Protein AF-A0A9J8BBE6-F1 (afdb_monomer)

Mean predicted aligned error: 19.45 Å

Structure (mmCIF, N/CA/C/O backbone):
data_AF-A0A9J8BBE6-F1
#
_entry.id   AF-A0A9J8BBE6-F1
#
loop_
_atom_site.group_PDB
_atom_site.id
_atom_site.type_symbol
_atom_site.label_atom_id
_atom_site.label_alt_id
_atom_site.label_comp_id
_atom_site.label_asym_id
_atom_site.label_entity_id
_atom_site.label_seq_id
_atom_site.pdbx_PDB_ins_code
_atom_site.Cartn_x
_atom_site.Cartn_y
_atom_site.Cartn_z
_atom_site.occupancy
_atom_site.B_iso_or_equiv
_atom_site.auth_seq_id
_atom_site.auth_comp_id
_atom_site.auth_asym_id
_atom_site.auth_atom_id
_atom_site.pdbx_PDB_model_num
ATOM 1 N N . SER A 1 1 ? 18.402 -35.622 57.354 1.00 35.03 1 SER A N 1
ATOM 2 C CA . SER A 1 1 ? 17.810 -34.306 57.032 1.00 35.03 1 SER A CA 1
ATOM 3 C C . SER A 1 1 ? 17.022 -34.464 55.739 1.00 35.03 1 SER A C 1
ATOM 5 O O . SER A 1 1 ? 17.609 -34.785 54.722 1.00 35.03 1 SER A O 1
ATOM 7 N N . SER A 1 2 ? 15.694 -34.580 55.770 1.00 35.62 2 SER A N 1
ATOM 8 C CA . SER A 1 2 ? 14.681 -33.563 56.130 1.00 35.62 2 SER A CA 1
ATOM 9 C C . SER A 1 2 ? 14.061 -32.933 54.874 1.00 35.62 2 SER A C 1
ATOM 11 O O . SER A 1 2 ? 14.654 -32.051 54.267 1.00 35.62 2 SER A O 1
ATOM 13 N N . SER A 1 3 ? 12.861 -33.419 54.536 1.00 38.53 3 SER A N 1
ATOM 14 C CA . SER A 1 3 ? 11.691 -32.648 54.068 1.00 38.53 3 SER A CA 1
ATOM 15 C C . SER A 1 3 ? 11.898 -31.430 53.149 1.00 38.53 3 SER A C 1
ATOM 17 O O . SER A 1 3 ? 12.394 -30.393 53.582 1.00 38.53 3 SER A O 1
ATOM 19 N N . GLY A 1 4 ? 11.322 -31.487 51.944 1.00 33.66 4 GLY A N 1
ATOM 20 C CA . GLY A 1 4 ? 11.162 -30.325 51.061 1.00 33.66 4 GLY A CA 1
ATOM 21 C C . GLY A 1 4 ? 10.063 -30.540 50.020 1.00 33.66 4 GLY A C 1
ATOM 22 O O . GLY A 1 4 ? 10.336 -30.963 48.902 1.00 33.66 4 GLY A O 1
ATOM 23 N N . SER A 1 5 ? 8.809 -30.293 50.396 1.00 34.59 5 SER A N 1
ATOM 24 C CA . SER A 1 5 ? 7.643 -30.405 49.511 1.00 34.59 5 SER A CA 1
ATOM 25 C C . SER A 1 5 ? 7.326 -29.097 48.779 1.00 34.59 5 SER A C 1
ATOM 27 O O . SER A 1 5 ? 7.388 -28.039 49.394 1.00 34.59 5 SER A O 1
ATOM 29 N N . LEU A 1 6 ? 6.808 -29.221 47.550 1.00 39.91 6 LEU A N 1
ATOM 30 C CA . LEU A 1 6 ? 6.017 -28.223 46.806 1.00 39.91 6 LEU A CA 1
ATOM 31 C C . LEU A 1 6 ? 6.707 -26.909 46.382 1.00 39.91 6 LEU A C 1
ATOM 33 O O . LEU A 1 6 ? 7.032 -26.043 47.183 1.00 39.91 6 LEU A O 1
ATOM 37 N N . THR A 1 7 ? 6.691 -26.653 45.074 1.00 42.69 7 THR A N 1
ATOM 38 C CA . THR A 1 7 ? 5.956 -25.502 44.505 1.00 42.69 7 THR A CA 1
ATOM 39 C C . THR A 1 7 ? 5.707 -25.737 43.014 1.00 42.69 7 THR A C 1
ATOM 41 O O . THR A 1 7 ? 6.531 -26.316 42.313 1.00 42.69 7 THR A O 1
ATOM 44 N N . ALA A 1 8 ? 4.536 -25.329 42.527 1.00 41.38 8 ALA A N 1
ATOM 45 C CA . ALA A 1 8 ? 4.144 -25.469 41.125 1.00 41.38 8 ALA A CA 1
ATOM 46 C C . ALA A 1 8 ? 4.395 -24.171 40.348 1.00 41.38 8 ALA A C 1
ATOM 48 O O . ALA A 1 8 ? 4.180 -23.097 40.902 1.00 41.38 8 ALA A O 1
ATOM 49 N N . LEU A 1 9 ? 4.673 -24.257 39.042 1.00 36.75 9 LEU A N 1
ATOM 50 C CA . LEU A 1 9 ? 4.332 -23.197 38.083 1.00 36.75 9 LEU A CA 1
ATOM 51 C C . LEU A 1 9 ? 3.923 -23.786 36.720 1.00 36.75 9 LEU A C 1
ATOM 53 O O . LEU A 1 9 ? 4.394 -24.840 36.305 1.00 36.75 9 LEU A O 1
ATOM 57 N N . LYS A 1 10 ? 2.970 -23.115 36.064 1.00 40.19 10 LYS A N 1
ATOM 58 C CA . LYS A 1 10 ? 2.212 -23.576 34.882 1.00 40.19 10 LYS A CA 1
ATOM 59 C C . LYS A 1 10 ? 2.852 -23.116 33.566 1.00 40.19 10 LYS A C 1
ATOM 61 O O . LYS A 1 10 ? 3.356 -21.996 33.523 1.00 40.19 10 LYS A O 1
ATOM 66 N N . SER A 1 11 ? 2.620 -23.833 32.458 1.00 29.27 11 SER A N 1
ATOM 67 C CA . SER A 1 11 ? 2.643 -23.222 31.113 1.00 29.27 11 SER A CA 1
ATOM 68 C C . SER A 1 11 ? 1.785 -23.941 30.039 1.00 29.27 11 SER A C 1
ATOM 70 O O . SER A 1 11 ? 1.807 -25.155 29.888 1.00 29.27 11 SER A O 1
ATOM 72 N N . THR A 1 12 ? 1.026 -23.124 29.290 1.00 36.41 12 THR A N 1
ATOM 73 C CA . THR A 1 12 ? 0.622 -23.239 27.858 1.00 36.41 12 THR A CA 1
ATOM 74 C C . THR A 1 12 ? -0.061 -24.495 27.256 1.00 36.41 12 THR A C 1
ATOM 76 O O . THR A 1 12 ? 0.591 -25.446 26.849 1.00 36.41 12 THR A O 1
ATOM 79 N N . LEU A 1 13 ? -1.387 -24.398 27.021 1.00 29.50 13 LEU A N 1
ATOM 80 C CA . LEU A 1 13 ? -2.037 -24.095 25.707 1.00 29.50 13 LEU A CA 1
ATOM 81 C C . LEU A 1 13 ? -1.205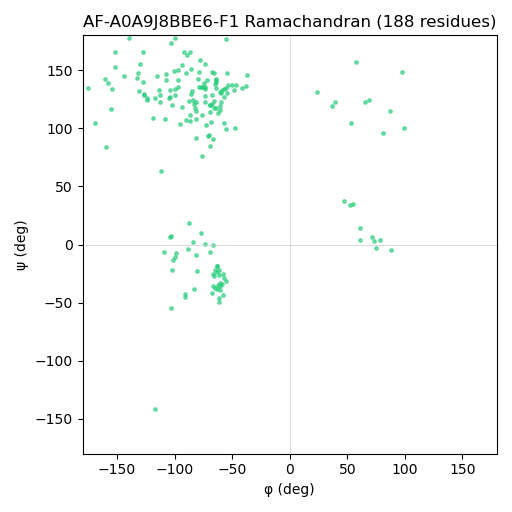 -24.421 24.421 1.00 29.50 13 LEU A C 1
ATOM 83 O O . LEU A 1 13 ? -0.080 -23.954 24.324 1.00 29.50 13 LEU A O 1
ATOM 87 N N . TYR A 1 14 ? -1.667 -25.103 23.351 1.00 29.67 14 TYR A N 1
ATOM 88 C CA . TYR A 1 14 ? -2.966 -25.054 22.642 1.00 29.67 14 TYR A CA 1
ATOM 89 C C . TYR A 1 14 ? -3.312 -26.333 21.817 1.00 29.67 14 TYR A C 1
ATOM 91 O O . TYR A 1 14 ? -2.493 -26.832 21.057 1.00 29.67 14 TYR A O 1
ATOM 99 N N . ARG A 1 15 ? -4.592 -26.743 21.879 1.00 29.48 15 ARG A N 1
ATOM 100 C CA . ARG A 1 15 ? -5.596 -26.923 20.787 1.00 29.48 15 ARG A CA 1
ATOM 101 C C . ARG A 1 15 ? -5.216 -27.507 19.400 1.00 29.48 15 ARG A C 1
ATOM 103 O O . ARG A 1 15 ? -4.604 -26.824 18.588 1.00 29.48 15 ARG A O 1
ATOM 110 N N . LEU A 1 16 ? -5.901 -28.600 19.023 1.00 29.62 16 LEU A N 1
ATOM 111 C CA . LEU A 1 16 ? -6.352 -28.883 17.643 1.00 29.62 16 LEU A CA 1
ATOM 112 C C . LEU A 1 16 ? -7.578 -29.824 17.644 1.00 29.62 16 LEU A C 1
ATOM 114 O O . LEU A 1 16 ? -7.486 -30.952 18.118 1.00 29.62 16 LEU A O 1
ATOM 118 N N . LYS A 1 17 ? -8.730 -29.342 17.152 1.00 29.05 17 LYS A N 1
ATOM 119 C CA . LYS A 1 17 ? -9.923 -30.134 16.781 1.00 29.05 17 LYS A CA 1
ATOM 120 C C . LYS A 1 17 ? -10.912 -29.244 16.014 1.00 29.05 17 LYS A C 1
ATOM 122 O O . LYS A 1 17 ? -11.591 -28.412 16.610 1.00 29.05 17 LYS A O 1
ATOM 127 N N . ASP A 1 18 ? -10.957 -29.452 14.707 1.00 33.59 18 ASP A N 1
ATOM 128 C CA . ASP A 1 18 ? -12.121 -29.249 13.836 1.00 33.59 18 ASP A CA 1
ATOM 129 C C . ASP A 1 18 ? -12.719 -30.664 13.610 1.00 33.59 18 ASP A C 1
ATOM 131 O O . ASP A 1 18 ? -11.937 -31.622 13.666 1.00 33.59 18 ASP A O 1
ATOM 135 N N . PRO A 1 19 ? -14.046 -30.862 13.405 1.00 40.78 19 PRO A N 1
ATOM 136 C CA . PRO A 1 19 ? -14.681 -30.357 12.182 1.00 40.78 19 PRO A CA 1
ATOM 137 C C . PRO A 1 19 ? -16.190 -29.990 12.225 1.00 40.78 19 PRO A C 1
ATOM 139 O O . PRO A 1 19 ? -16.962 -30.436 13.062 1.00 40.78 19 PRO A O 1
ATOM 142 N N . PHE A 1 20 ? -16.590 -29.266 11.172 1.00 28.67 20 PHE A N 1
ATOM 143 C CA . PHE A 1 20 ? -17.858 -29.364 10.417 1.00 28.67 20 PHE A CA 1
ATOM 144 C C . PHE A 1 20 ? -19.246 -28.971 11.003 1.00 28.67 20 PHE A C 1
ATOM 146 O O . PHE A 1 20 ? -19.817 -29.634 11.856 1.00 28.67 20 PHE A O 1
ATOM 153 N N . ARG A 1 21 ? -19.873 -28.047 10.243 1.00 28.67 21 ARG A N 1
ATOM 154 C CA . ARG A 1 21 ? -21.265 -28.066 9.716 1.00 28.67 21 ARG A CA 1
ATOM 155 C C . ARG A 1 21 ? -22.435 -27.522 10.573 1.00 28.67 21 ARG A C 1
ATOM 157 O O . ARG A 1 21 ? -22.876 -28.106 11.549 1.00 28.67 21 ARG A O 1
ATOM 164 N N . PHE A 1 22 ? -23.013 -26.435 10.052 1.00 30.81 22 PHE A N 1
ATOM 165 C CA . PHE A 1 22 ? -24.380 -25.909 10.257 1.00 30.81 22 PHE A CA 1
ATOM 166 C C . PHE A 1 22 ? -25.277 -26.314 9.055 1.00 30.81 22 PHE A C 1
ATOM 168 O O . PHE A 1 22 ? -24.710 -26.795 8.064 1.00 30.81 22 PHE A O 1
ATOM 175 N N . PRO A 1 23 ? -26.598 -26.001 8.996 1.00 53.09 23 PRO A N 1
ATOM 176 C CA . PRO A 1 23 ? -27.596 -25.596 10.018 1.00 53.09 23 PRO A CA 1
ATOM 177 C C . PRO A 1 23 ? -28.719 -26.702 10.063 1.00 53.09 23 PRO A C 1
ATOM 179 O O . PRO A 1 23 ? -28.323 -27.850 9.865 1.00 53.09 23 PRO A O 1
ATOM 182 N N . PRO A 1 24 ? -30.064 -26.502 10.229 1.00 46.00 24 PRO A N 1
ATOM 183 C CA . PRO A 1 24 ? -30.870 -25.333 10.639 1.00 46.00 24 PRO A CA 1
ATOM 184 C C . PRO A 1 24 ? -32.076 -25.575 11.605 1.00 46.00 24 PRO A C 1
ATOM 186 O O . PRO A 1 24 ? -32.534 -26.689 11.837 1.00 46.00 24 PRO A O 1
ATOM 189 N N . SER A 1 25 ? -32.721 -24.450 11.956 1.00 29.77 25 SER A N 1
ATOM 190 C CA . SER A 1 25 ? -34.171 -24.256 12.203 1.00 29.77 25 SER A CA 1
ATOM 191 C C . SER A 1 25 ? -34.742 -24.278 13.636 1.00 29.77 25 SER A C 1
ATOM 193 O O . SER A 1 25 ? -34.304 -25.014 14.509 1.00 29.77 25 SER A O 1
ATOM 195 N N . LYS A 1 26 ? -35.810 -23.469 13.773 1.00 30.38 26 LYS A N 1
ATOM 196 C CA . LYS A 1 26 ? -36.822 -23.357 14.846 1.00 30.38 26 LYS A CA 1
ATOM 197 C C . LYS A 1 26 ? -36.468 -22.555 16.111 1.00 30.38 26 LYS A C 1
ATOM 199 O O . LYS A 1 26 ? -35.945 -23.039 17.104 1.00 30.38 26 LYS A O 1
ATOM 204 N N . SER A 1 27 ? -36.911 -21.302 16.039 1.00 32.56 27 SER A N 1
ATOM 205 C CA . SER A 1 27 ? -37.328 -20.417 17.128 1.00 32.56 27 SER A CA 1
ATOM 206 C C . SER A 1 27 ? -38.099 -21.095 18.268 1.00 32.56 27 SER A C 1
ATOM 208 O O . SER A 1 27 ? -39.088 -21.776 17.999 1.00 32.56 27 SER A O 1
ATOM 210 N N . TRP A 1 28 ? -37.759 -20.743 19.509 1.00 26.61 28 TRP A N 1
ATOM 211 C CA . TRP A 1 28 ? -38.676 -20.718 20.656 1.00 26.61 28 TRP A CA 1
ATOM 212 C C . TRP A 1 28 ? -38.498 -19.391 21.406 1.00 26.61 28 TRP A C 1
ATOM 214 O O . TRP A 1 28 ? -37.394 -18.844 21.450 1.00 26.61 28 TRP A O 1
ATOM 224 N N . TRP A 1 29 ? -39.600 -18.841 21.917 1.00 25.64 29 TRP A N 1
ATOM 225 C CA . TRP A 1 29 ? -39.625 -17.582 22.666 1.00 25.64 29 TRP A CA 1
ATOM 226 C C . TRP A 1 29 ? -39.407 -17.808 24.170 1.00 25.64 29 TRP A C 1
ATOM 228 O O . TRP A 1 29 ? -39.545 -18.914 24.681 1.00 25.64 29 TRP A O 1
ATOM 238 N N . TRP A 1 30 ? -39.061 -16.710 24.840 1.00 26.73 30 TRP A N 1
ATOM 239 C CA . TRP A 1 30 ? -38.969 -16.495 26.285 1.00 26.73 30 TRP A CA 1
ATOM 240 C C . TRP A 1 30 ? -40.041 -17.193 27.138 1.00 26.73 30 TRP A C 1
ATOM 242 O O . TRP A 1 30 ? -41.208 -17.154 26.761 1.00 26.73 30 TRP A O 1
ATOM 252 N N . ILE A 1 31 ? -39.661 -17.632 28.349 1.00 35.03 31 ILE A N 1
ATOM 253 C CA . ILE A 1 31 ? -40.255 -17.218 29.645 1.00 35.03 31 ILE A CA 1
ATOM 254 C C . ILE A 1 31 ? -39.468 -17.846 30.819 1.00 35.03 31 ILE A C 1
ATOM 256 O O . ILE A 1 31 ? -39.161 -19.030 30.775 1.00 35.03 31 ILE A O 1
ATOM 260 N N . GLU A 1 32 ? -39.178 -17.021 31.840 1.00 31.33 32 GLU A N 1
ATOM 261 C CA . GLU A 1 32 ? -38.764 -17.368 33.224 1.00 31.33 32 GLU A CA 1
ATOM 262 C C . GLU A 1 32 ? -37.491 -18.244 33.433 1.00 31.33 32 GLU A C 1
ATOM 264 O O . G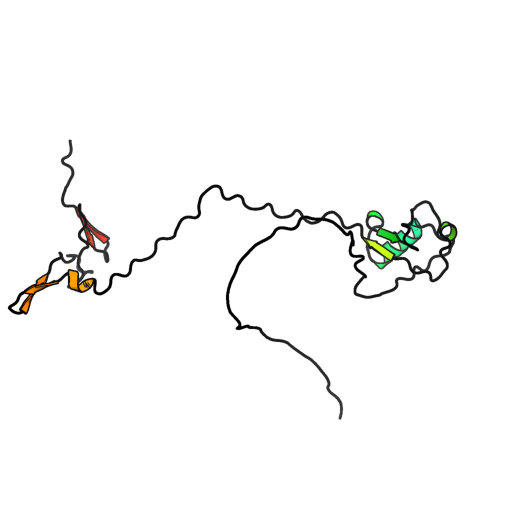LU A 1 32 ? -36.981 -18.886 32.528 1.00 31.33 32 GLU A O 1
ATOM 269 N N . HIS A 1 33 ? -36.803 -18.233 34.582 1.00 36.88 33 HIS A N 1
ATOM 270 C CA . HIS A 1 33 ? -37.151 -17.744 35.922 1.00 36.88 33 HIS A CA 1
ATOM 271 C C . HIS A 1 33 ? -36.054 -16.834 36.515 1.00 36.88 33 HIS A C 1
ATOM 273 O O . HIS A 1 33 ? -34.874 -16.940 36.180 1.00 36.88 33 HIS A O 1
ATOM 279 N N . LYS A 1 34 ? -36.433 -15.945 37.442 1.00 38.31 34 LYS A N 1
ATOM 280 C CA . LYS A 1 34 ? -35.478 -15.123 38.204 1.00 38.31 34 LYS A CA 1
ATOM 281 C C . LYS A 1 34 ? -34.676 -15.998 39.175 1.00 38.31 34 LYS A C 1
ATOM 283 O O . LYS A 1 34 ? -35.232 -16.429 40.177 1.00 38.31 34 LYS A O 1
ATOM 288 N N . HIS A 1 35 ? -33.370 -16.118 38.965 1.00 32.66 35 HIS A N 1
ATOM 289 C CA . HIS A 1 35 ? -32.420 -16.254 40.067 1.00 32.66 35 HIS A CA 1
ATOM 290 C C . HIS A 1 35 ? -31.467 -15.063 40.011 1.00 32.66 35 HIS A C 1
ATOM 292 O O . HIS A 1 35 ? -30.668 -14.920 39.090 1.00 32.66 35 HIS A O 1
ATOM 298 N N . ALA A 1 36 ? -31.615 -14.155 40.975 1.00 32.47 36 ALA A N 1
ATOM 299 C CA . ALA A 1 36 ? -30.554 -13.216 41.284 1.00 32.47 36 ALA A CA 1
ATOM 300 C C . ALA A 1 36 ? -29.515 -14.014 42.070 1.00 32.47 36 ALA A C 1
ATOM 302 O O . ALA A 1 36 ? -29.815 -14.448 43.181 1.00 32.47 36 ALA A O 1
ATOM 303 N N . ASP A 1 37 ? -28.343 -14.245 41.477 1.00 30.81 37 ASP A N 1
ATOM 304 C CA . ASP A 1 37 ? -27.268 -14.993 42.124 1.00 30.81 37 ASP A CA 1
ATOM 305 C C . ASP A 1 37 ? -26.898 -14.322 43.452 1.00 30.81 37 ASP A C 1
ATOM 307 O O . ASP A 1 37 ? -26.233 -13.279 43.483 1.00 30.81 37 ASP A O 1
ATOM 311 N N . PHE A 1 38 ? -27.324 -14.933 44.561 1.00 33.34 38 PHE A N 1
ATOM 312 C CA . PHE A 1 38 ? -26.788 -14.645 45.882 1.00 33.34 38 PHE A CA 1
ATOM 313 C C . PHE A 1 38 ? -25.363 -15.190 45.897 1.00 33.34 38 PHE A C 1
ATOM 315 O O . PHE A 1 38 ? -25.105 -16.344 46.226 1.00 33.34 38 PHE A O 1
ATOM 322 N N . ARG A 1 39 ? -24.442 -14.367 45.399 1.00 38.16 39 ARG A N 1
ATOM 323 C CA . ARG A 1 39 ? -23.037 -14.713 45.258 1.00 38.16 39 ARG A CA 1
ATOM 324 C C . ARG A 1 39 ? -22.416 -14.763 46.648 1.00 38.16 39 ARG A C 1
ATOM 326 O O . ARG A 1 39 ? -21.985 -13.734 47.163 1.00 38.16 39 ARG A O 1
ATOM 333 N N . GLU A 1 40 ? -22.405 -15.957 47.229 1.00 39.25 40 GLU A N 1
ATOM 334 C CA . GLU A 1 40 ? -21.734 -16.235 48.495 1.00 39.25 40 GLU A CA 1
ATOM 335 C C . GLU A 1 40 ? -20.291 -15.720 48.448 1.00 39.25 40 GLU A C 1
ATOM 337 O O . GLU A 1 40 ? -19.594 -15.818 47.430 1.00 39.25 40 GLU A O 1
ATOM 342 N N . ASN A 1 41 ? -19.871 -15.089 49.544 1.00 41.50 41 ASN A N 1
ATOM 343 C CA . ASN A 1 41 ? -18.583 -14.419 49.619 1.00 41.50 41 ASN A CA 1
ATOM 344 C C . ASN A 1 41 ? -17.479 -15.499 49.601 1.00 41.50 41 ASN A C 1
ATOM 346 O O . ASN A 1 41 ? -17.475 -16.342 50.500 1.00 41.50 41 ASN A O 1
ATOM 350 N N . PRO A 1 42 ? -16.548 -15.516 48.625 1.00 42.53 42 PRO A N 1
ATOM 351 C CA . PRO A 1 42 ? -15.696 -16.682 48.348 1.00 42.53 42 PRO A CA 1
ATOM 352 C C . PRO A 1 42 ? -14.678 -17.045 49.445 1.00 42.53 42 PRO A C 1
ATOM 354 O O . PRO A 1 42 ? -13.950 -18.020 49.277 1.00 42.53 42 PRO A O 1
ATOM 357 N N . ASN A 1 43 ? -14.633 -16.294 50.550 1.00 44.19 43 ASN A N 1
ATOM 358 C CA . ASN A 1 43 ? -13.773 -16.566 51.703 1.00 44.19 43 ASN A CA 1
ATOM 359 C C . ASN A 1 43 ? -14.504 -17.229 52.887 1.00 44.19 43 ASN A C 1
ATOM 361 O O . ASN A 1 43 ? -13.835 -17.708 53.794 1.00 44.19 43 ASN A O 1
ATOM 365 N N . GLY A 1 44 ? -15.845 -17.259 52.920 1.00 44.12 44 GLY A N 1
ATOM 366 C CA . GLY A 1 44 ? -16.605 -17.924 53.996 1.00 44.12 44 GLY A CA 1
ATOM 367 C C . GLY A 1 44 ? -16.390 -17.380 55.422 1.00 44.12 44 GLY A C 1
ATOM 368 O O . GLY A 1 44 ? -16.773 -18.035 56.390 1.00 44.12 44 GLY A O 1
ATOM 369 N N . GLU A 1 45 ? -15.779 -16.202 55.577 1.00 49.28 45 GLU A N 1
ATOM 370 C CA . GLU A 1 45 ? -15.510 -15.597 56.883 1.00 49.28 45 GLU A CA 1
ATOM 371 C C . GLU A 1 45 ? -16.809 -15.078 57.514 1.00 49.28 45 GLU A C 1
ATOM 373 O O . GLU A 1 45 ? -17.347 -14.032 57.152 1.00 49.28 45 GLU A O 1
ATOM 378 N N . ASN A 1 46 ? -17.332 -15.835 58.480 1.00 49.19 46 ASN A N 1
ATOM 379 C CA . ASN A 1 46 ? -18.480 -15.430 59.284 1.00 49.19 46 ASN A CA 1
ATOM 380 C C . ASN A 1 46 ? -18.089 -14.281 60.223 1.00 49.19 46 ASN A C 1
ATOM 382 O O . ASN A 1 46 ? -17.599 -14.500 61.336 1.00 49.19 46 ASN A O 1
ATOM 386 N N . HIS A 1 47 ? -18.324 -13.042 59.792 1.00 54.75 47 HIS A N 1
ATOM 387 C CA . HIS A 1 47 ? -18.141 -11.872 60.644 1.00 54.75 47 HIS A CA 1
ATOM 388 C C . HIS A 1 47 ? -19.191 -11.878 61.759 1.00 54.75 47 HIS A C 1
ATOM 390 O O . HIS A 1 47 ? -20.359 -11.572 61.537 1.00 54.75 47 HIS A O 1
ATOM 396 N N . HIS A 1 48 ? -18.759 -12.211 62.975 1.00 56.12 48 HIS A N 1
ATOM 397 C CA . HIS A 1 48 ? -19.577 -12.103 64.179 1.00 56.12 48 HIS A CA 1
ATOM 398 C C . HIS A 1 48 ? -19.440 -10.671 64.732 1.00 56.12 48 HIS A C 1
ATOM 400 O O . HIS A 1 48 ? -18.380 -10.319 65.275 1.00 56.12 48 HIS A O 1
ATOM 406 N N . PRO A 1 49 ? -20.453 -9.795 64.590 1.00 58.19 49 PRO A N 1
ATOM 407 C CA . PRO A 1 49 ? -20.416 -8.485 65.220 1.00 58.19 49 PRO A CA 1
ATOM 408 C C . PRO A 1 49 ? -20.491 -8.667 66.740 1.00 58.19 49 PRO A C 1
ATOM 410 O O . PRO A 1 49 ? -21.453 -9.216 67.271 1.00 58.19 49 PRO A O 1
ATOM 413 N N . ARG A 1 50 ? -19.477 -8.180 67.466 1.00 51.22 50 ARG A N 1
ATOM 414 C CA . ARG A 1 50 ? -19.500 -8.120 68.935 1.00 51.22 50 ARG A CA 1
ATOM 415 C C . ARG A 1 50 ? -20.395 -6.945 69.360 1.00 51.22 50 ARG A C 1
ATOM 417 O O . ARG A 1 50 ? -19.914 -5.851 69.663 1.00 51.22 50 ARG A O 1
ATOM 424 N N . GLY A 1 51 ? -21.702 -7.169 69.253 1.00 57.69 51 GLY A N 1
ATOM 425 C CA . GLY A 1 51 ? -22.767 -6.245 69.627 1.00 57.69 51 GLY A CA 1
ATOM 426 C C . GLY A 1 51 ? -23.488 -6.686 70.899 1.00 57.69 51 GLY A C 1
ATOM 427 O O . GLY A 1 51 ? -23.641 -7.880 71.161 1.00 57.69 51 GLY A O 1
ATOM 428 N N . GLU A 1 52 ? -23.929 -5.711 71.683 1.00 63.03 52 GLU A N 1
ATOM 429 C CA . GLU A 1 52 ? -24.921 -5.923 72.740 1.00 63.03 52 GLU A CA 1
ATOM 430 C C . GLU A 1 52 ? -26.320 -5.989 72.093 1.00 63.03 52 GLU A C 1
ATOM 432 O O . GLU A 1 52 ? -26.546 -5.309 71.096 1.00 63.03 52 GLU A O 1
ATOM 437 N N . PRO A 1 53 ? -27.298 -6.748 72.622 1.00 61.03 53 PRO A N 1
ATOM 438 C CA . PRO A 1 53 ? -28.647 -6.822 72.037 1.00 61.03 53 PRO A CA 1
ATOM 439 C C . PRO A 1 53 ? -29.390 -5.471 72.056 1.00 61.03 53 PRO A C 1
ATOM 441 O O . PRO A 1 53 ? -30.348 -5.276 71.307 1.00 61.03 53 PRO A O 1
ATOM 444 N N . SER A 1 54 ? -28.937 -4.533 72.891 1.00 68.19 54 SER A N 1
ATOM 445 C CA . SER A 1 54 ? -29.379 -3.138 72.949 1.00 68.19 54 SER A CA 1
ATOM 446 C C . SER A 1 54 ? -28.725 -2.222 71.903 1.00 68.19 54 SER A C 1
ATOM 448 O O . SER A 1 54 ? -29.142 -1.073 71.784 1.00 68.19 54 SER A O 1
ATOM 450 N N . ASP A 1 55 ? -27.706 -2.678 71.162 1.00 78.00 55 ASP A N 1
ATOM 451 C CA . ASP A 1 55 ? -27.086 -1.871 70.106 1.00 78.00 55 ASP A CA 1
ATOM 452 C C . ASP A 1 55 ? -28.093 -1.590 68.976 1.00 78.00 55 ASP A C 1
ATOM 454 O O . ASP A 1 55 ? -28.861 -2.459 68.543 1.00 78.00 55 ASP A O 1
ATOM 458 N N . THR A 1 56 ? -28.058 -0.360 68.462 1.00 84.50 56 THR A N 1
ATOM 459 C CA . THR A 1 56 ? -28.777 0.040 67.248 1.00 84.50 56 THR A CA 1
ATOM 460 C C . THR A 1 56 ? -28.103 -0.538 66.006 1.00 84.50 56 THR A C 1
ATOM 462 O O . THR A 1 56 ? -26.892 -0.785 65.980 1.00 84.50 56 THR A O 1
ATOM 465 N N . ILE A 1 57 ? -28.873 -0.708 64.928 1.00 85.31 57 ILE A N 1
ATOM 466 C CA . ILE A 1 57 ? -28.323 -1.133 63.630 1.00 85.31 57 ILE A CA 1
ATOM 467 C C . ILE A 1 57 ? -27.259 -0.147 63.113 1.00 85.31 57 ILE A C 1
ATOM 469 O O . ILE A 1 57 ? -26.263 -0.576 62.528 1.00 85.31 57 ILE A O 1
ATOM 473 N N . GLU A 1 58 ? -27.412 1.148 63.394 1.00 85.38 58 GLU A N 1
ATOM 474 C CA . GLU A 1 58 ? -26.421 2.181 63.074 1.00 85.38 58 GLU A CA 1
ATOM 475 C C . GLU A 1 58 ? -25.071 1.942 63.781 1.00 85.38 58 GLU A C 1
ATOM 477 O O . GLU A 1 58 ? -24.028 1.919 63.120 1.00 85.38 58 GLU A O 1
ATOM 482 N N . ASN A 1 59 ? -25.077 1.634 65.087 1.00 84.94 59 ASN A N 1
ATOM 483 C CA . ASN A 1 59 ? -23.860 1.295 65.839 1.00 84.94 59 ASN A CA 1
ATOM 484 C C . ASN A 1 59 ? -23.161 0.046 65.275 1.00 84.94 59 ASN A C 1
ATOM 486 O O . ASN A 1 59 ? -21.931 -0.028 65.251 1.00 84.94 59 ASN A O 1
ATOM 490 N N . VAL A 1 60 ? -23.925 -0.943 64.799 1.00 84.81 60 VAL A N 1
ATOM 491 C CA . VAL A 1 60 ? -23.363 -2.142 64.154 1.00 84.81 60 VAL A CA 1
ATOM 492 C C . VAL A 1 60 ? -22.698 -1.791 62.821 1.00 84.81 60 VAL A C 1
ATOM 494 O O . VAL A 1 60 ? -21.598 -2.275 62.555 1.00 84.81 60 VAL A O 1
ATOM 497 N N . LYS A 1 61 ? -23.301 -0.914 62.008 1.00 85.06 61 LYS A N 1
ATOM 498 C CA . LYS A 1 61 ? -22.692 -0.452 60.749 1.00 85.06 61 LYS A CA 1
ATOM 499 C C . LYS A 1 61 ? -21.415 0.359 60.968 1.00 85.06 61 LYS A C 1
ATOM 501 O O . LYS A 1 61 ? -20.459 0.178 60.214 1.00 85.06 61 LYS A O 1
ATOM 506 N N . ALA A 1 62 ? -21.365 1.191 62.009 1.00 85.25 62 ALA A N 1
ATOM 507 C CA . ALA A 1 62 ? -20.146 1.896 62.413 1.00 85.25 62 ALA A CA 1
ATOM 508 C C . ALA A 1 62 ? -19.029 0.904 62.801 1.00 85.25 62 ALA A C 1
ATOM 510 O O . ALA A 1 62 ? -17.953 0.924 62.209 1.00 85.25 62 ALA A O 1
ATOM 511 N N . LYS A 1 63 ? -19.328 -0.082 63.664 1.00 85.25 63 LYS A N 1
ATOM 512 C CA . LYS A 1 63 ? -18.385 -1.162 64.030 1.00 85.25 63 LYS A CA 1
ATOM 513 C C . LYS A 1 63 ? -17.889 -1.990 62.828 1.00 85.25 63 LYS A C 1
ATOM 515 O O . LYS A 1 63 ? -16.829 -2.608 62.916 1.00 85.25 63 LYS A O 1
ATOM 520 N N . ILE A 1 64 ? -18.653 -2.056 61.733 1.00 84.62 64 ILE A N 1
ATOM 521 C CA . ILE A 1 64 ? -18.252 -2.702 60.468 1.00 84.62 64 ILE A CA 1
ATOM 522 C C . ILE A 1 64 ? -17.405 -1.750 59.610 1.00 84.62 64 ILE A C 1
ATOM 524 O O . ILE A 1 64 ? -16.412 -2.186 59.029 1.00 84.62 64 ILE A O 1
ATOM 528 N N . GLN A 1 65 ? -17.725 -0.452 59.583 1.00 84.62 65 GLN A N 1
ATOM 529 C CA . GLN A 1 65 ? -16.905 0.570 58.926 1.00 84.62 65 GLN A CA 1
ATOM 530 C C . GLN A 1 65 ? -15.485 0.603 59.507 1.00 84.62 65 GLN A C 1
ATOM 532 O O . GLN A 1 65 ? -14.527 0.627 58.738 1.00 84.62 65 GLN A O 1
ATOM 537 N N . ASP A 1 66 ? -15.339 0.531 60.832 1.00 83.50 66 ASP A N 1
ATOM 538 C CA . ASP A 1 66 ? -14.030 0.536 61.501 1.00 83.50 66 ASP A CA 1
ATOM 539 C C . ASP A 1 66 ? -13.178 -0.705 61.180 1.00 83.50 66 ASP A C 1
ATOM 541 O O . ASP A 1 66 ? -11.950 -0.651 61.222 1.00 83.50 66 ASP A O 1
ATOM 545 N N . LYS A 1 67 ? -13.821 -1.837 60.859 1.00 83.19 67 LYS A N 1
ATOM 546 C CA . LYS A 1 67 ? -13.149 -3.116 60.571 1.00 83.19 67 LYS A CA 1
ATOM 547 C C . LYS A 1 67 ? -12.818 -3.312 59.097 1.00 83.19 67 LYS A C 1
ATOM 549 O O . LYS A 1 67 ? -11.742 -3.806 58.780 1.00 83.19 67 LYS A O 1
ATOM 554 N N . GLU A 1 68 ? -13.748 -2.971 58.209 1.00 78.44 68 GLU A N 1
ATOM 555 C CA . GLU A 1 68 ? -13.638 -3.253 56.772 1.00 78.44 68 GLU A CA 1
ATOM 556 C C . GLU A 1 68 ? -13.391 -1.993 55.923 1.00 78.44 68 GLU A C 1
ATOM 558 O O . GLU A 1 68 ? -13.189 -2.086 54.713 1.00 78.44 68 GLU A O 1
ATOM 563 N N . GLY A 1 69 ? -13.428 -0.797 56.521 1.00 81.50 69 GLY A N 1
ATOM 564 C CA . GLY A 1 69 ? -13.251 0.484 55.825 1.00 81.50 69 GLY A CA 1
ATOM 565 C C . GLY A 1 69 ? -14.428 0.899 54.931 1.00 81.50 69 GLY A C 1
ATOM 566 O O . GLY A 1 69 ? -14.332 1.885 54.199 1.00 81.50 69 GLY A O 1
ATOM 567 N N . ILE A 1 70 ? -15.542 0.159 54.958 1.00 81.38 70 ILE A N 1
ATOM 568 C CA . ILE A 1 70 ? -16.706 0.389 54.095 1.00 81.38 70 ILE A CA 1
ATOM 569 C C . ILE A 1 70 ? -17.663 1.395 54.754 1.00 81.38 70 ILE A C 1
ATOM 571 O O . ILE A 1 70 ? -18.165 1.124 55.846 1.00 81.38 70 ILE A O 1
ATOM 575 N N . PRO A 1 71 ? -18.003 2.520 54.100 1.00 83.94 71 PRO A N 1
ATOM 576 C CA . PRO A 1 71 ? -18.903 3.516 54.676 1.00 83.94 71 PRO A CA 1
ATOM 577 C C . PRO A 1 71 ? -20.350 2.990 54.818 1.00 83.94 71 PRO A C 1
ATOM 579 O O . PRO A 1 71 ? -20.814 2.205 53.982 1.00 83.94 71 PRO A O 1
ATOM 582 N N . PRO A 1 72 ? -21.108 3.437 55.838 1.00 81.12 72 PRO A N 1
ATOM 583 C CA . PRO A 1 72 ? -22.433 2.904 56.177 1.00 81.12 72 PRO A CA 1
ATOM 584 C C . PRO A 1 72 ? -23.490 3.160 55.089 1.00 81.12 72 PRO A C 1
ATOM 586 O O . PRO A 1 72 ? -24.449 2.393 54.969 1.00 81.12 72 PRO A O 1
ATOM 589 N N . ASP A 1 73 ? -23.284 4.165 54.224 1.00 81.25 73 ASP A N 1
ATOM 590 C CA . ASP A 1 73 ? -24.111 4.405 53.030 1.00 81.25 73 ASP A CA 1
ATOM 591 C C . ASP A 1 73 ? -24.070 3.224 52.045 1.00 81.25 73 ASP A C 1
ATOM 593 O O . ASP A 1 73 ? -25.026 2.992 51.302 1.00 81.25 73 ASP A O 1
ATOM 597 N N . GLN A 1 74 ? -22.991 2.440 52.054 1.00 81.56 74 GLN A N 1
ATOM 598 C CA . GLN A 1 74 ? -22.777 1.304 51.161 1.00 81.56 74 GLN A CA 1
ATOM 599 C C . GLN A 1 74 ? -23.092 -0.050 51.801 1.00 81.56 74 GLN A C 1
ATOM 601 O O . GLN A 1 74 ? -23.218 -1.032 51.073 1.00 81.56 74 GLN A O 1
ATOM 606 N N . GLN A 1 75 ? -23.311 -0.116 53.114 1.00 83.50 75 GLN A N 1
ATOM 607 C CA . GLN A 1 75 ? -23.640 -1.360 53.810 1.00 83.50 75 GLN A CA 1
ATOM 608 C C . GLN A 1 75 ? -25.152 -1.670 53.762 1.00 83.50 75 GLN A C 1
ATOM 610 O O . GLN A 1 75 ? -25.995 -0.825 54.087 1.00 83.50 75 GLN A O 1
ATOM 615 N N . ARG A 1 76 ? -25.516 -2.911 53.412 1.00 86.19 76 ARG A N 1
ATOM 616 C CA . ARG A 1 76 ? -26.817 -3.521 53.739 1.00 86.19 76 ARG A CA 1
ATOM 617 C C . ARG A 1 76 ? -26.580 -4.728 54.637 1.00 86.19 76 ARG A C 1
ATOM 619 O O . ARG A 1 76 ? -25.841 -5.626 54.253 1.00 86.19 76 ARG A O 1
ATOM 626 N N . LEU A 1 77 ? -27.240 -4.761 55.788 1.00 86.38 77 LEU A N 1
ATOM 627 C CA . LEU A 1 77 ? -27.255 -5.921 56.677 1.00 86.38 77 LEU A CA 1
ATOM 628 C C . LEU A 1 77 ? -28.556 -6.693 56.461 1.00 86.38 77 LEU A C 1
ATOM 630 O O . LEU A 1 77 ? -29.628 -6.085 56.387 1.00 86.38 77 LEU A O 1
ATOM 634 N N . ILE A 1 78 ? -28.455 -8.014 56.329 1.00 87.50 78 ILE A N 1
ATOM 635 C CA . ILE A 1 78 ? -29.586 -8.918 56.113 1.00 87.50 78 ILE A CA 1
ATOM 636 C C . ILE A 1 78 ? -29.551 -10.022 57.174 1.00 87.50 78 ILE A C 1
ATOM 638 O O . ILE A 1 78 ? -28.532 -10.691 57.345 1.00 87.50 78 ILE A O 1
ATOM 642 N N . PHE A 1 79 ? -30.680 -10.232 57.851 1.00 85.88 79 PHE A N 1
ATOM 643 C CA . PHE A 1 79 ? -30.892 -11.302 58.826 1.00 85.88 79 PHE A CA 1
ATOM 644 C C . PHE A 1 79 ? -32.202 -12.030 58.515 1.00 85.88 79 PHE A C 1
ATOM 646 O O . PHE A 1 79 ? -33.215 -11.383 58.256 1.00 85.88 79 PHE A O 1
ATOM 653 N N . ALA A 1 80 ? -32.187 -13.368 58.492 1.00 84.19 80 ALA A N 1
ATOM 654 C CA . ALA A 1 80 ? -33.353 -14.197 58.146 1.00 84.19 80 ALA A CA 1
ATOM 655 C C . ALA A 1 80 ? -34.097 -13.739 56.862 1.00 84.19 80 ALA A C 1
ATOM 657 O O . ALA A 1 80 ? -35.326 -13.729 56.798 1.00 84.19 80 ALA A O 1
ATOM 658 N N . GLY A 1 81 ? -33.349 -13.285 55.846 1.00 80.00 81 GLY A N 1
ATOM 659 C CA . GLY A 1 81 ? -33.891 -12.752 54.587 1.00 80.00 81 GLY A CA 1
ATOM 660 C C . GLY A 1 81 ? -34.497 -11.340 54.656 1.00 80.00 81 GLY A C 1
ATOM 661 O O . GLY A 1 81 ? -34.880 -10.799 53.620 1.00 80.00 81 GLY A O 1
ATOM 662 N N . LYS A 1 82 ? -34.559 -10.706 55.834 1.00 84.06 82 LYS A N 1
ATOM 663 C CA . LYS A 1 82 ? -35.028 -9.324 56.020 1.00 84.06 82 LYS A CA 1
ATOM 664 C C . LYS A 1 82 ? -33.846 -8.359 56.072 1.00 84.06 82 LYS A C 1
ATOM 666 O O . LYS A 1 82 ? -32.849 -8.623 56.741 1.00 84.06 82 LYS A O 1
ATOM 671 N N . GLN A 1 83 ? -33.954 -7.230 55.375 1.00 85.75 83 GLN A N 1
ATOM 672 C CA . GLN A 1 83 ? -32.977 -6.149 55.501 1.00 85.75 83 GLN A CA 1
ATOM 673 C C . GLN A 1 83 ? -33.202 -5.411 56.825 1.00 85.75 83 GLN A C 1
ATOM 675 O O . GLN A 1 83 ? -34.338 -5.074 57.149 1.00 85.75 83 GLN A O 1
ATOM 680 N N . LEU A 1 84 ? -32.124 -5.125 57.550 1.00 86.31 84 LEU A N 1
ATOM 681 C CA . LEU A 1 84 ? -32.175 -4.340 58.779 1.00 86.31 84 LEU A CA 1
ATOM 682 C C . LEU A 1 84 ? -32.251 -2.833 58.464 1.00 86.31 84 LEU A C 1
ATOM 684 O O . LEU A 1 84 ? -31.641 -2.342 57.505 1.00 86.31 84 LEU A O 1
ATOM 688 N N . GLU A 1 85 ? -33.027 -2.116 59.275 1.00 85.75 85 GLU A N 1
ATOM 689 C CA . GLU A 1 85 ? -33.283 -0.672 59.186 1.00 85.75 85 GLU A CA 1
ATOM 690 C C . GLU A 1 85 ? -32.562 0.054 60.325 1.00 85.75 85 GLU A C 1
ATOM 692 O O . GLU A 1 85 ? -32.530 -0.445 61.447 1.00 85.75 85 GLU A O 1
ATOM 697 N N . ASP A 1 86 ? -32.014 1.239 60.051 1.00 81.94 86 ASP A N 1
ATOM 698 C CA . ASP A 1 86 ? -31.123 1.954 60.979 1.00 81.94 86 ASP A CA 1
ATOM 699 C C . ASP A 1 86 ? -31.803 2.436 62.274 1.00 81.94 86 ASP A C 1
ATOM 701 O O . ASP A 1 86 ? -31.150 2.536 63.307 1.00 81.94 86 ASP A O 1
ATOM 705 N N . GLY A 1 87 ? -33.122 2.656 62.244 1.00 81.25 87 GLY A N 1
ATOM 706 C CA . GLY A 1 87 ? -33.918 3.136 63.382 1.00 81.25 87 GLY A CA 1
ATOM 707 C C . GLY A 1 87 ? -34.457 2.059 64.333 1.00 81.25 87 GLY A C 1
ATOM 708 O O . GLY A 1 87 ? -35.425 2.328 65.038 1.00 81.25 87 GLY A O 1
ATOM 709 N N . ARG A 1 88 ? -33.905 0.838 64.327 1.00 83.19 88 ARG A N 1
ATOM 710 C CA . ARG A 1 88 ? -34.294 -0.251 65.247 1.00 83.19 88 ARG A CA 1
ATOM 711 C C . ARG A 1 88 ? -33.076 -0.843 65.962 1.00 83.19 88 ARG A C 1
ATOM 713 O O . ARG A 1 88 ? -31.930 -0.616 65.566 1.00 83.19 88 ARG A O 1
ATOM 720 N N . THR A 1 89 ? -33.325 -1.605 67.018 1.00 85.19 89 THR A N 1
ATOM 721 C CA . THR A 1 89 ? -32.310 -2.347 67.780 1.00 85.19 89 THR A CA 1
ATOM 722 C C . THR A 1 89 ? -32.138 -3.771 67.252 1.00 85.19 89 THR A C 1
ATOM 724 O O . THR A 1 89 ? -32.976 -4.289 66.509 1.00 85.19 89 THR A O 1
ATOM 727 N N . LEU A 1 90 ? -31.059 -4.442 67.662 1.00 82.00 90 LEU A N 1
ATOM 728 C CA . LEU A 1 90 ? -30.895 -5.883 67.430 1.00 82.00 90 LEU A CA 1
ATOM 729 C C . LEU A 1 90 ? -31.995 -6.711 68.130 1.00 82.00 90 LEU A C 1
ATOM 731 O O . LEU A 1 90 ? -32.478 -7.699 67.569 1.00 82.00 90 LEU A O 1
ATOM 735 N N . SER A 1 91 ? -32.449 -6.269 69.308 1.00 81.19 91 SER A N 1
ATOM 736 C CA . SER A 1 91 ? -33.540 -6.904 70.064 1.00 81.19 91 SER A CA 1
ATOM 737 C C . SER A 1 91 ? -34.869 -6.929 69.298 1.00 81.19 91 SER A C 1
ATOM 739 O O . SER A 1 91 ? -35.537 -7.960 69.298 1.00 81.19 91 SER A O 1
ATOM 741 N N . ASP A 1 92 ? -35.221 -5.863 68.567 1.00 83.06 92 ASP A N 1
ATOM 742 C CA . ASP A 1 92 ? -36.476 -5.780 67.787 1.00 83.06 92 ASP A CA 1
ATOM 743 C C . ASP A 1 92 ? -36.586 -6.846 66.681 1.00 83.06 92 ASP A C 1
ATOM 745 O O . ASP A 1 92 ? -37.678 -7.171 66.207 1.00 83.06 92 ASP A O 1
ATOM 749 N N . TYR A 1 93 ? -35.447 -7.395 66.255 1.00 80.75 93 TYR A N 1
ATOM 750 C CA . TYR A 1 93 ? -35.350 -8.464 65.262 1.00 80.75 93 TYR A CA 1
ATOM 751 C C . TYR A 1 93 ? -35.066 -9.845 65.884 1.00 80.75 93 TYR A C 1
ATOM 753 O O . TYR A 1 93 ? -34.845 -10.805 65.146 1.00 80.75 93 TYR A O 1
ATOM 761 N N . ASN A 1 94 ? -35.097 -9.962 67.220 1.00 81.94 94 ASN A N 1
ATOM 762 C CA . ASN A 1 94 ? -34.719 -11.154 67.993 1.00 81.94 94 ASN A CA 1
ATOM 763 C C . ASN A 1 94 ? -33.297 -11.664 67.676 1.00 81.94 94 ASN A C 1
ATOM 765 O O . ASN A 1 94 ? -33.035 -12.869 67.660 1.00 81.94 94 ASN A O 1
ATOM 769 N N . ILE A 1 95 ? -32.372 -10.741 67.403 1.00 80.69 95 ILE A N 1
ATOM 770 C CA . ILE A 1 95 ? -30.990 -11.056 67.039 1.00 80.69 95 ILE A CA 1
ATOM 771 C C . ILE A 1 95 ? -30.195 -11.338 68.320 1.00 80.69 95 ILE A C 1
ATOM 773 O O . ILE A 1 95 ? -29.908 -10.438 69.109 1.00 80.69 95 ILE A O 1
ATOM 777 N N . GLN A 1 96 ? -29.848 -12.608 68.539 1.00 80.69 96 GLN A N 1
ATOM 778 C CA . GLN A 1 96 ? -29.057 -13.042 69.693 1.00 80.69 96 GLN A CA 1
ATOM 779 C C . GLN A 1 96 ? -27.561 -12.746 69.506 1.00 80.69 96 GLN A C 1
ATOM 781 O O . GLN A 1 96 ? -27.067 -12.614 68.379 1.00 80.69 96 GLN A O 1
ATOM 786 N N . LYS A 1 97 ? -26.820 -12.693 70.623 1.00 68.94 97 LYS A N 1
ATOM 787 C CA . LYS A 1 97 ? -25.350 -12.747 70.598 1.00 68.94 97 LYS A CA 1
ATOM 788 C C . LYS A 1 97 ? -24.940 -14.025 69.841 1.00 68.94 97 LYS A C 1
ATOM 790 O O . LYS A 1 97 ? -25.543 -15.064 70.067 1.00 68.94 97 LYS A O 1
ATOM 795 N N . GLU A 1 98 ? -23.963 -13.911 68.938 1.00 73.88 98 GLU A N 1
ATOM 796 C CA . GLU A 1 98 ? -23.477 -14.973 68.019 1.00 73.88 98 GLU A CA 1
ATOM 797 C C . GLU A 1 98 ? -24.328 -15.280 66.768 1.00 73.88 98 GLU A C 1
ATOM 799 O O . GLU A 1 98 ? -23.954 -16.124 65.959 1.00 73.88 98 GLU A O 1
ATOM 804 N N . SER A 1 99 ? -25.411 -14.546 66.516 1.00 78.44 99 SER A N 1
ATOM 805 C CA . SER A 1 99 ? -26.120 -14.628 65.229 1.00 78.44 99 SER A CA 1
ATOM 806 C C . SER A 1 99 ? -25.269 -14.162 64.031 1.00 78.44 99 SER A C 1
ATOM 808 O O . SER A 1 99 ? -24.525 -13.180 64.097 1.00 78.44 99 SER A O 1
ATOM 810 N N . THR A 1 100 ? -25.420 -14.837 62.888 1.00 80.25 100 THR A N 1
ATOM 811 C CA . THR A 1 100 ? -24.766 -14.459 61.626 1.00 80.25 100 THR A CA 1
ATOM 812 C C . THR A 1 100 ? -25.568 -13.393 60.874 1.00 80.25 100 THR A C 1
ATOM 814 O O . THR A 1 100 ? -26.729 -13.618 60.525 1.00 80.25 100 THR A O 1
ATOM 817 N N . LEU A 1 101 ? -24.937 -12.257 60.559 1.00 84.94 101 LEU A N 1
ATOM 818 C CA . LEU A 1 101 ? -25.496 -11.223 59.681 1.00 84.94 101 LEU A CA 1
ATOM 819 C C . LEU A 1 101 ? -24.842 -11.290 58.298 1.00 84.94 101 LEU A C 1
ATOM 821 O O . LEU A 1 101 ? -23.618 -11.300 58.187 1.00 84.94 101 LEU A O 1
ATOM 825 N N . HIS A 1 102 ? -25.643 -11.258 57.232 1.00 83.69 102 HIS A N 1
ATOM 826 C CA . HIS A 1 102 ? -25.110 -11.157 55.875 1.00 83.69 102 HIS A CA 1
ATOM 827 C C . HIS A 1 102 ? -24.905 -9.685 55.503 1.00 83.69 102 HIS A C 1
ATOM 829 O O . HIS A 1 102 ? -25.872 -8.939 55.320 1.00 83.69 102 HIS A O 1
ATOM 835 N N . LEU A 1 103 ? -23.643 -9.274 55.370 1.00 83.56 103 LEU A N 1
ATOM 836 C CA . LEU A 1 103 ? -23.269 -7.977 54.814 1.00 83.56 103 LEU A CA 1
ATOM 837 C C . LEU A 1 103 ? -23.287 -8.038 53.281 1.00 83.56 103 LEU A C 1
ATOM 839 O O . LEU A 1 103 ? -22.589 -8.839 52.663 1.00 83.56 103 LEU A O 1
ATOM 843 N N . VAL A 1 104 ? -24.077 -7.164 52.659 1.00 83.56 104 VAL A N 1
ATOM 844 C CA . VAL A 1 104 ? -24.166 -7.008 51.203 1.00 83.56 104 VAL A CA 1
ATOM 845 C C . VAL A 1 104 ? -23.874 -5.559 50.834 1.00 83.56 104 VAL A C 1
ATOM 847 O O . VAL A 1 104 ? -24.528 -4.631 51.312 1.00 83.56 104 VAL A O 1
ATOM 850 N N . LEU A 1 105 ? -22.916 -5.349 49.934 1.00 82.25 105 LEU A N 1
ATOM 851 C CA . LEU A 1 105 ? -22.572 -4.014 49.452 1.00 82.25 105 LEU A CA 1
ATOM 852 C C . LEU A 1 105 ? -23.637 -3.463 48.496 1.00 82.25 105 LEU A C 1
ATOM 854 O O . LEU A 1 105 ? -24.071 -4.133 47.555 1.00 82.25 105 LEU A O 1
ATOM 858 N N . ARG A 1 106 ? -24.008 -2.188 48.669 1.00 72.75 106 ARG A N 1
ATOM 859 C CA . ARG A 1 106 ? -24.724 -1.412 47.651 1.00 72.75 106 ARG A CA 1
ATOM 860 C C . ARG A 1 106 ? -23.792 -1.201 46.457 1.00 72.75 106 ARG A C 1
ATOM 862 O O . ARG A 1 106 ? -23.065 -0.213 46.396 1.00 72.75 106 ARG A O 1
ATOM 869 N N . LEU A 1 107 ? -23.844 -2.118 45.491 1.00 68.38 107 LEU A N 1
ATOM 870 C CA . LEU A 1 107 ? -23.149 -1.995 44.209 1.00 68.38 107 LEU A CA 1
ATOM 871 C C . LEU A 1 107 ? -23.547 -0.675 43.524 1.00 68.38 107 LEU A C 1
ATOM 873 O O . LEU A 1 107 ? -24.610 -0.583 42.903 1.00 68.38 107 LEU A O 1
ATOM 877 N N . ARG A 1 108 ? -22.701 0.362 43.630 1.00 67.00 108 ARG A N 1
ATOM 878 C CA . ARG A 1 108 ? -22.880 1.606 42.868 1.00 67.00 108 ARG A CA 1
ATOM 879 C C . ARG A 1 108 ? -22.856 1.256 41.375 1.00 67.00 108 ARG A C 1
ATOM 881 O O . ARG A 1 108 ? -21.993 0.506 40.919 1.00 67.00 108 ARG A O 1
ATOM 888 N N . GLY A 1 109 ? -23.857 1.754 40.644 1.00 64.25 109 GLY A N 1
ATOM 889 C CA . GLY A 1 109 ? -24.200 1.304 39.292 1.00 64.25 109 GLY A CA 1
ATOM 890 C C . GLY A 1 109 ? -23.000 1.223 38.344 1.00 64.25 109 GLY A C 1
ATOM 891 O O . GLY A 1 109 ? -22.187 2.143 38.274 1.00 64.25 109 GLY A O 1
ATOM 892 N N . GLY A 1 110 ? -22.899 0.099 37.628 1.00 66.00 110 GLY A N 1
ATOM 893 C CA . GLY A 1 110 ? -21.675 -0.323 36.946 1.00 66.00 110 GLY A CA 1
ATOM 894 C C . GLY A 1 110 ? -21.065 0.702 35.983 1.00 66.00 110 GLY A C 1
ATOM 895 O O . GLY A 1 110 ? -21.769 1.453 35.304 1.00 66.00 110 GLY A O 1
ATOM 896 N N . ALA A 1 111 ? -19.730 0.670 35.899 1.00 69.19 111 ALA A N 1
ATOM 897 C CA . ALA A 1 111 ? -18.906 1.557 35.080 1.00 69.19 111 ALA A CA 1
ATOM 898 C C . ALA A 1 111 ? -19.496 1.806 33.679 1.00 69.19 111 ALA A C 1
ATOM 900 O O . ALA A 1 111 ? -19.911 0.868 32.992 1.00 69.19 111 ALA A O 1
ATOM 901 N N . LYS A 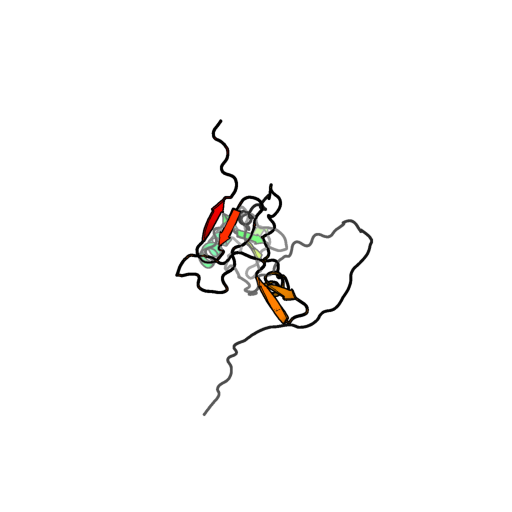1 112 ? -19.504 3.082 33.252 1.00 70.56 112 LYS A N 1
ATOM 902 C CA . LYS A 1 112 ? -20.114 3.562 31.997 1.00 70.56 112 LYS A CA 1
ATOM 903 C C . LYS A 1 112 ? -19.697 2.681 30.810 1.00 70.56 112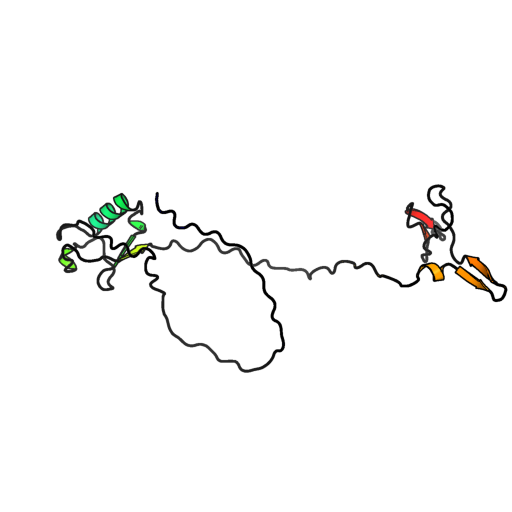 LYS A C 1
ATOM 905 O O . LYS A 1 112 ? -18.603 2.832 30.265 1.00 70.56 112 LYS A O 1
ATOM 910 N N . LYS A 1 113 ? -20.584 1.765 30.398 1.00 73.50 113 LYS A N 1
ATOM 911 C CA . LYS A 1 113 ? -20.320 0.797 29.323 1.00 73.50 113 LYS A CA 1
ATOM 912 C C . LYS A 1 113 ? -19.935 1.546 28.046 1.00 73.50 113 LYS A C 1
ATOM 914 O O . LYS A 1 113 ? -20.657 2.442 27.604 1.00 73.50 113 LYS A O 1
ATOM 919 N N . ARG A 1 114 ? -18.793 1.189 27.445 1.00 76.56 114 ARG A N 1
ATOM 920 C CA . ARG A 1 114 ? -18.282 1.881 26.253 1.00 76.56 114 ARG A CA 1
ATOM 921 C C . ARG A 1 114 ? -19.302 1.766 25.119 1.00 76.56 114 ARG A C 1
ATOM 923 O O . ARG A 1 114 ? -19.607 0.657 24.683 1.00 76.56 114 ARG A O 1
ATOM 930 N N . LYS A 1 115 ? -19.814 2.906 24.639 1.00 83.00 115 LYS A N 1
ATOM 931 C CA . LYS A 1 115 ? -20.808 2.952 23.554 1.00 83.00 115 LYS A CA 1
ATOM 932 C C . LYS A 1 115 ? -20.300 2.170 22.334 1.00 83.00 115 LYS A C 1
ATOM 934 O O . LYS A 1 115 ? -19.124 2.264 21.967 1.00 83.00 115 LYS A O 1
ATOM 939 N N . LYS A 1 116 ? -21.188 1.389 21.710 1.00 85.88 116 LYS A N 1
ATOM 940 C CA . LYS A 1 116 ? -20.886 0.642 20.480 1.00 85.88 116 LYS A CA 1
ATOM 941 C C . LYS A 1 116 ? -20.509 1.642 19.382 1.00 85.88 116 LYS A C 1
ATOM 943 O O . LYS A 1 116 ? -21.218 2.623 19.179 1.00 85.88 116 LYS A O 1
ATOM 948 N N . LYS A 1 117 ? -19.394 1.405 18.686 1.00 85.44 117 LYS A N 1
ATOM 949 C CA . LYS A 1 117 ? -18.995 2.241 17.545 1.00 85.44 117 LYS A CA 1
ATOM 950 C C . LYS A 1 117 ? -20.020 2.062 16.423 1.00 85.44 117 LYS A C 1
ATOM 952 O O . LYS A 1 117 ? -20.246 0.932 15.993 1.00 85.44 117 LYS A O 1
ATOM 957 N N . SER A 1 118 ? -20.618 3.162 15.971 1.00 88.25 118 SER A N 1
ATOM 958 C CA . SER A 1 118 ? -21.397 3.191 14.734 1.00 88.25 118 SER A CA 1
ATOM 959 C C . SER A 1 118 ? -20.445 3.440 13.567 1.00 88.25 118 SER A C 1
ATOM 961 O O . SER A 1 118 ? -19.614 4.346 13.636 1.00 88.25 118 SER A O 1
ATOM 963 N N . TYR A 1 119 ? -20.530 2.616 12.526 1.00 86.25 119 TYR A N 1
ATOM 964 C CA . TYR A 1 119 ? -19.725 2.749 11.315 1.00 86.25 119 TYR A CA 1
ATOM 965 C C . TYR A 1 119 ? -20.646 3.220 10.191 1.00 86.25 119 TYR A C 1
ATOM 967 O O . TYR A 1 119 ? -21.488 2.457 9.731 1.00 86.25 119 TYR A O 1
ATOM 975 N N . THR A 1 120 ? -20.502 4.479 9.781 1.00 90.00 120 THR A N 1
ATOM 976 C CA . THR A 1 120 ? -21.334 5.103 8.738 1.00 90.00 120 THR A CA 1
ATOM 977 C C . THR A 1 120 ? -20.894 4.741 7.322 1.00 90.00 120 THR A C 1
ATOM 979 O O . THR A 1 120 ? -21.691 4.821 6.395 1.00 90.00 120 THR A O 1
ATOM 982 N N . THR A 1 121 ? -19.634 4.337 7.139 1.00 91.81 121 THR A N 1
ATOM 983 C CA . THR A 1 121 ? -19.053 4.006 5.833 1.00 91.81 121 THR A CA 1
ATOM 984 C C . THR A 1 121 ? -18.669 2.526 5.736 1.00 91.81 121 THR A C 1
ATOM 986 O O . THR A 1 121 ? -18.217 1.930 6.722 1.00 91.81 121 THR A O 1
ATOM 989 N N . PRO A 1 122 ? -18.818 1.901 4.551 1.00 92.75 122 PRO A N 1
ATOM 990 C CA . PRO A 1 122 ? -18.404 0.522 4.339 1.00 92.75 122 PRO A CA 1
ATOM 991 C C . PRO A 1 122 ? -16.880 0.382 4.439 1.00 92.75 122 PRO A C 1
ATOM 993 O O . PRO A 1 122 ? -16.107 1.267 4.064 1.00 92.75 122 PRO A O 1
ATOM 996 N N . LYS A 1 123 ? -16.424 -0.773 4.928 1.00 93.44 123 LYS A N 1
ATOM 997 C CA . LYS A 1 123 ? -14.997 -1.057 5.122 1.00 93.44 123 LYS A CA 1
ATOM 998 C C . LYS A 1 123 ? -14.254 -1.074 3.779 1.00 93.44 123 LYS A C 1
ATOM 1000 O O . LYS A 1 123 ? -14.488 -1.948 2.949 1.00 93.44 123 LYS A O 1
ATOM 1005 N N . LYS A 1 124 ? -13.294 -0.160 3.599 1.00 95.19 124 LYS A N 1
ATOM 1006 C CA . LYS A 1 124 ? -12.455 -0.084 2.392 1.00 95.19 124 LYS A CA 1
ATOM 1007 C C . LYS A 1 124 ? -11.657 -1.378 2.179 1.00 95.19 124 LYS A C 1
ATOM 1009 O O . LYS A 1 124 ? -10.843 -1.767 3.021 1.00 95.19 124 LYS A O 1
ATOM 1014 N N . ASN A 1 125 ? -11.845 -2.009 1.022 1.00 94.06 125 ASN A N 1
ATOM 1015 C CA . ASN A 1 125 ? -11.029 -3.142 0.590 1.00 94.06 125 ASN A CA 1
ATOM 1016 C C . ASN A 1 125 ? -9.591 -2.683 0.302 1.00 94.06 125 ASN A C 1
ATOM 10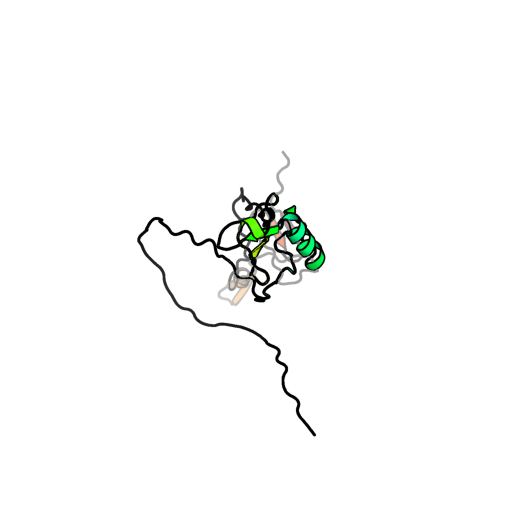18 O O . ASN A 1 125 ? -9.365 -1.724 -0.436 1.00 94.06 125 ASN A O 1
ATOM 1022 N N . LYS A 1 126 ? -8.603 -3.367 0.892 1.00 96.06 126 LYS A N 1
ATOM 1023 C CA . LYS A 1 126 ? -7.178 -3.078 0.663 1.00 96.06 126 LYS A CA 1
ATOM 1024 C C . LYS A 1 126 ? -6.744 -3.593 -0.713 1.00 96.06 126 LYS A C 1
ATOM 1026 O O . LYS A 1 126 ? -7.105 -4.707 -1.093 1.00 96.06 126 LYS A O 1
ATOM 1031 N N . HIS A 1 127 ? -5.929 -2.814 -1.425 1.00 95.88 127 HIS A N 1
ATOM 1032 C CA . HIS A 1 127 ? -5.316 -3.248 -2.682 1.00 95.88 127 HIS A CA 1
ATOM 1033 C C . HIS A 1 127 ? -4.459 -4.507 -2.461 1.00 95.88 127 HIS A C 1
ATOM 1035 O O . HIS A 1 127 ? -3.658 -4.567 -1.528 1.00 95.88 127 HIS A O 1
ATOM 1041 N N . LYS A 1 128 ? -4.617 -5.509 -3.333 1.00 95.06 128 LYS A N 1
ATOM 1042 C CA . LYS A 1 128 ? -3.821 -6.745 -3.338 1.00 95.06 128 LYS A CA 1
ATOM 1043 C C . LYS A 1 128 ? -2.949 -6.773 -4.592 1.00 95.06 128 LYS A C 1
ATOM 1045 O O . LYS A 1 128 ? -3.467 -6.627 -5.697 1.00 95.06 128 LYS A O 1
ATOM 1050 N N . ARG A 1 129 ? -1.639 -7.009 -4.441 1.00 94.69 129 ARG A N 1
ATOM 1051 C CA . ARG A 1 129 ? -0.712 -7.160 -5.577 1.00 94.69 129 ARG A CA 1
ATOM 1052 C C . ARG A 1 129 ? -1.135 -8.353 -6.442 1.00 94.69 129 ARG A C 1
ATOM 1054 O O . ARG A 1 129 ? -1.069 -9.496 -5.994 1.00 94.69 129 ARG A O 1
ATOM 1061 N N . LYS A 1 130 ? -1.523 -8.091 -7.692 1.00 93.81 130 LYS A N 1
ATOM 1062 C CA . LYS A 1 130 ? -1.818 -9.132 -8.687 1.00 93.81 130 LYS A CA 1
ATOM 1063 C C . LYS A 1 130 ? -0.512 -9.841 -9.078 1.00 93.81 130 LYS A C 1
ATOM 1065 O O . LYS A 1 130 ? 0.412 -9.196 -9.567 1.00 93.81 130 LYS A O 1
ATOM 1070 N N . LYS A 1 131 ? -0.417 -11.157 -8.852 1.00 94.38 131 LYS A N 1
ATOM 1071 C CA . LYS A 1 131 ? 0.715 -11.985 -9.306 1.00 94.38 131 LYS A CA 1
ATOM 1072 C C . LYS A 1 131 ? 0.402 -12.540 -10.698 1.00 94.38 131 LYS A C 1
ATOM 1074 O O . LYS A 1 131 ? -0.430 -13.431 -10.823 1.00 94.38 131 LYS A O 1
ATOM 1079 N N . VAL A 1 132 ? 1.063 -12.021 -11.731 1.00 94.06 132 VAL A N 1
ATOM 1080 C CA . VAL A 1 132 ? 0.974 -12.552 -13.103 1.00 94.06 132 VAL A CA 1
ATOM 1081 C C . VAL A 1 132 ? 2.117 -13.547 -13.306 1.00 94.06 132 VAL A C 1
ATOM 1083 O O . VAL A 1 132 ? 3.283 -13.171 -13.191 1.00 94.06 132 VAL A O 1
ATOM 1086 N N . LYS A 1 133 ? 1.791 -14.817 -13.577 1.00 94.94 133 LYS A N 1
ATOM 1087 C CA . LYS A 1 133 ? 2.789 -15.851 -13.898 1.00 94.94 133 LYS A CA 1
ATOM 1088 C C . LYS A 1 133 ? 3.506 -15.489 -15.207 1.00 94.94 133 LYS A C 1
ATOM 1090 O O . LYS A 1 133 ? 2.866 -14.984 -16.125 1.00 94.94 133 LYS A O 1
ATOM 1095 N N . LEU A 1 134 ? 4.816 -15.747 -15.273 1.00 91.62 134 LEU A N 1
ATOM 1096 C CA . LEU A 1 134 ? 5.652 -15.592 -16.478 1.00 91.62 134 LEU A CA 1
ATOM 1097 C C . LEU A 1 134 ? 5.559 -14.210 -17.166 1.00 91.62 134 LEU A C 1
ATOM 1099 O O . LEU A 1 134 ? 5.675 -14.099 -18.383 1.00 91.62 134 LEU A O 1
ATOM 1103 N N . ALA A 1 135 ? 5.374 -13.133 -16.392 1.00 90.88 135 ALA A N 1
ATOM 1104 C CA . ALA A 1 135 ? 5.183 -11.783 -16.933 1.00 90.88 135 ALA A CA 1
ATOM 1105 C C . ALA A 1 135 ? 6.333 -11.290 -17.839 1.00 90.88 135 ALA A C 1
ATOM 1107 O O . ALA A 1 135 ? 6.077 -10.511 -18.751 1.00 90.88 135 ALA A O 1
ATOM 1108 N N . VAL A 1 136 ? 7.566 -11.764 -17.614 1.00 89.62 136 VAL A N 1
ATOM 1109 C CA . VAL A 1 136 ? 8.768 -11.391 -18.384 1.00 89.62 136 VAL A CA 1
ATOM 1110 C C . VAL A 1 136 ? 8.710 -11.882 -19.833 1.00 89.62 136 VAL A C 1
ATOM 1112 O O . VAL A 1 136 ? 9.137 -11.162 -20.730 1.00 89.62 136 VAL A O 1
ATOM 1115 N N . LEU A 1 137 ? 8.124 -13.058 -20.092 1.00 90.69 137 LEU A N 1
ATOM 1116 C CA . LEU A 1 137 ? 8.028 -13.607 -21.453 1.00 90.69 137 LEU A CA 1
ATOM 1117 C C . LEU A 1 137 ? 7.187 -12.719 -22.382 1.00 90.69 137 LEU A C 1
ATOM 1119 O O . LEU A 1 137 ? 7.403 -12.715 -23.583 1.00 90.69 137 LEU A O 1
ATOM 1123 N N . LYS A 1 138 ? 6.287 -11.892 -21.833 1.00 90.00 138 LYS A N 1
ATOM 1124 C CA . LYS A 1 138 ? 5.487 -10.929 -22.608 1.00 90.00 138 LYS A CA 1
ATOM 1125 C C . LYS A 1 138 ? 6.299 -9.764 -23.187 1.00 90.00 138 LYS A C 1
ATOM 1127 O O . LYS A 1 138 ? 5.727 -8.926 -23.878 1.00 90.00 138 LYS A O 1
ATOM 1132 N N . TYR A 1 139 ? 7.582 -9.644 -22.848 1.00 91.75 139 TYR A N 1
ATOM 1133 C CA . TYR A 1 139 ? 8.452 -8.557 -23.311 1.00 91.75 139 TYR A CA 1
ATOM 1134 C C . TYR A 1 139 ? 9.322 -8.971 -24.501 1.00 91.75 139 TYR A C 1
ATOM 1136 O O . TYR A 1 139 ? 9.977 -8.116 -25.092 1.00 91.75 139 TYR A O 1
ATOM 1144 N N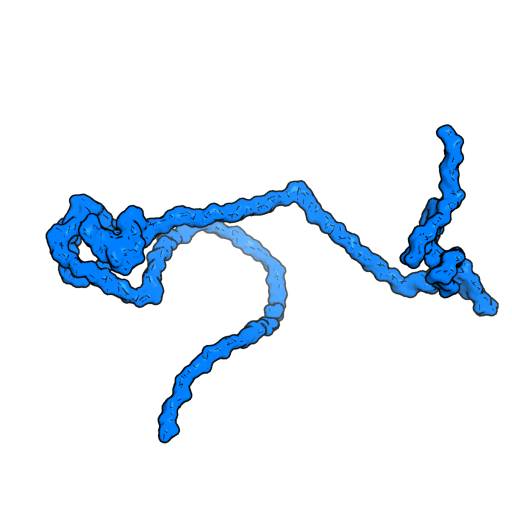 . TYR A 1 140 ? 9.304 -10.253 -24.867 1.00 92.44 140 TYR A N 1
ATOM 1145 C CA . TYR A 1 140 ? 10.112 -10.821 -25.935 1.00 92.44 140 TYR A CA 1
ATOM 1146 C C . TYR A 1 140 ? 9.222 -11.590 -26.912 1.00 92.44 140 TYR A C 1
ATOM 1148 O O . TYR A 1 140 ? 8.313 -12.307 -26.501 1.00 92.44 140 TYR A O 1
ATOM 1156 N N . LYS A 1 141 ? 9.511 -11.468 -28.204 1.00 93.62 141 LYS A N 1
ATOM 1157 C CA . LYS A 1 141 ? 9.019 -12.365 -29.249 1.00 93.62 141 LYS A CA 1
ATOM 1158 C C . LYS A 1 141 ? 10.223 -13.114 -29.808 1.00 93.62 141 LYS A C 1
ATOM 1160 O O . LYS A 1 141 ? 11.248 -12.490 -30.070 1.00 93.62 141 LYS A O 1
ATOM 1165 N N . VAL A 1 142 ? 10.110 -14.427 -29.958 1.00 93.62 142 VAL A N 1
ATOM 1166 C CA . VAL A 1 142 ? 11.105 -15.244 -30.660 1.00 93.62 142 VAL A CA 1
ATOM 1167 C C . VAL A 1 142 ? 10.500 -15.596 -32.009 1.00 93.62 142 VAL A C 1
ATOM 1169 O O . VAL A 1 142 ? 9.366 -16.074 -32.052 1.00 93.62 142 VAL A O 1
ATOM 1172 N N . ASP A 1 143 ? 11.214 -15.302 -33.089 1.00 94.56 143 ASP A N 1
ATOM 1173 C CA . ASP A 1 143 ? 10.816 -15.716 -34.434 1.00 94.56 143 ASP A CA 1
ATOM 1174 C C . ASP A 1 143 ? 11.351 -17.126 -34.743 1.00 94.56 143 ASP A C 1
ATOM 1176 O O . ASP A 1 143 ? 12.240 -17.630 -34.057 1.00 94.56 143 ASP A O 1
ATOM 1180 N N . GLU A 1 144 ? 10.839 -17.756 -35.800 1.00 94.69 144 GLU A N 1
ATOM 1181 C CA . GLU A 1 144 ? 11.169 -19.137 -36.206 1.00 94.69 144 GLU A CA 1
ATOM 1182 C C . GLU A 1 144 ? 12.678 -19.362 -36.420 1.00 94.69 144 GLU A C 1
ATOM 1184 O O . GLU A 1 144 ? 13.208 -20.418 -36.090 1.00 94.69 144 GLU A O 1
ATOM 1189 N N . ASN A 1 145 ? 13.396 -18.321 -36.852 1.00 93.44 145 ASN A N 1
ATOM 1190 C CA . ASN A 1 145 ? 14.855 -18.312 -37.016 1.00 93.44 145 ASN A CA 1
ATOM 1191 C C . ASN A 1 145 ? 15.639 -18.170 -35.687 1.00 93.44 145 ASN A C 1
ATOM 1193 O O . ASN A 1 145 ? 16.830 -17.864 -35.703 1.00 93.44 145 ASN A O 1
ATOM 1197 N N . GLY A 1 146 ? 14.983 -18.274 -34.526 1.00 91.62 146 GLY A N 1
ATOM 1198 C CA . GLY A 1 146 ? 15.591 -18.110 -33.197 1.00 91.62 146 GLY A CA 1
ATOM 1199 C C . GLY A 1 146 ? 15.944 -16.666 -32.810 1.00 91.62 146 GLY A C 1
ATOM 1200 O O . GLY A 1 146 ? 16.486 -16.426 -31.730 1.00 91.62 146 GLY A O 1
ATOM 1201 N N . LYS A 1 147 ? 15.633 -15.678 -33.659 1.00 94.31 147 LYS A N 1
ATOM 1202 C CA . LYS A 1 147 ? 15.920 -14.260 -33.402 1.00 94.31 147 LYS A CA 1
ATOM 1203 C C . LYS A 1 147 ? 14.964 -13.690 -32.351 1.00 94.31 147 LYS A C 1
ATOM 1205 O O . LYS A 1 147 ? 13.754 -13.890 -32.429 1.00 94.31 147 LYS A O 1
ATOM 1210 N N . ILE A 1 148 ? 15.507 -12.953 -31.378 1.00 91.69 148 ILE A N 1
ATOM 1211 C CA . ILE A 1 148 ? 14.744 -12.393 -30.253 1.00 91.69 148 ILE A CA 1
ATOM 1212 C C . ILE A 1 148 ? 14.470 -10.901 -30.476 1.00 91.69 148 ILE A C 1
ATOM 1214 O O . ILE A 1 148 ? 15.389 -10.084 -30.527 1.00 91.69 148 ILE A O 1
ATOM 1218 N N . HIS A 1 149 ? 13.192 -10.537 -30.524 1.00 91.19 149 HIS A N 1
ATOM 1219 C CA . HIS A 1 149 ? 12.698 -9.169 -30.643 1.00 91.19 149 HIS A CA 1
ATOM 1220 C C . HIS A 1 149 ? 12.156 -8.662 -29.298 1.00 91.19 149 HIS A C 1
ATOM 1222 O O . HIS A 1 149 ? 11.303 -9.299 -28.679 1.00 91.19 149 HIS A O 1
ATOM 1228 N N . ARG A 1 150 ? 12.634 -7.498 -28.833 1.00 91.56 150 ARG A N 1
ATOM 1229 C CA . ARG A 1 150 ? 12.147 -6.840 -27.605 1.00 91.56 150 ARG A CA 1
ATOM 1230 C C . ARG A 1 150 ? 10.888 -6.026 -27.928 1.00 91.56 150 ARG A C 1
ATOM 1232 O O . ARG A 1 150 ? 10.931 -5.124 -28.756 1.00 91.56 150 ARG A O 1
ATOM 1239 N N . LEU A 1 151 ? 9.774 -6.335 -27.265 1.00 90.75 151 LEU A N 1
ATOM 1240 C CA . LEU A 1 151 ? 8.455 -5.715 -27.482 1.00 90.75 151 LEU A CA 1
ATOM 1241 C C . LEU A 1 151 ? 8.223 -4.446 -26.642 1.00 90.75 151 LEU A C 1
ATOM 1243 O O . LEU A 1 151 ? 7.170 -3.818 -26.744 1.00 90.75 151 LEU A O 1
ATOM 1247 N N . ARG A 1 152 ? 9.164 -4.080 -25.764 1.00 91.75 152 ARG A N 1
ATOM 1248 C CA . ARG A 1 152 ? 9.079 -2.894 -24.900 1.00 91.75 152 ARG A CA 1
ATOM 1249 C C . ARG A 1 152 ? 10.359 -2.074 -24.955 1.00 91.75 152 ARG A C 1
ATOM 1251 O O . ARG A 1 152 ? 11.449 -2.628 -25.052 1.00 91.75 152 ARG A O 1
ATOM 1258 N N . ARG A 1 153 ? 10.200 -0.756 -24.814 1.00 90.62 153 ARG A N 1
ATOM 1259 C CA . ARG A 1 153 ? 11.299 0.199 -24.639 1.00 90.62 153 ARG A CA 1
ATOM 1260 C C . ARG A 1 153 ? 12.019 -0.052 -23.308 1.00 90.62 153 ARG A C 1
ATOM 1262 O O . ARG A 1 153 ? 11.372 -0.265 -22.279 1.00 90.62 153 ARG A O 1
ATOM 1269 N N . GLU A 1 154 ? 13.342 0.010 -23.336 1.00 92.44 154 GLU A N 1
ATOM 1270 C CA . GLU A 1 154 ? 14.196 -0.020 -22.145 1.00 92.44 154 GLU A CA 1
ATOM 1271 C C . GLU A 1 154 ? 14.363 1.387 -21.565 1.00 92.44 154 GLU A C 1
ATOM 1273 O O . GLU A 1 154 ? 14.234 2.387 -22.273 1.00 92.44 154 GLU A O 1
ATOM 1278 N N . CYS A 1 155 ? 14.576 1.475 -20.257 1.00 93.44 155 CYS A N 1
ATOM 1279 C CA . CYS A 1 155 ? 14.762 2.753 -19.586 1.00 93.44 155 CYS A CA 1
ATOM 1280 C C . CYS A 1 155 ? 16.151 3.336 -19.919 1.00 93.44 155 CYS A C 1
ATOM 1282 O O . CYS A 1 155 ? 17.137 2.643 -19.700 1.00 93.44 155 CYS A O 1
ATOM 1284 N N . PRO A 1 156 ? 16.261 4.592 -20.393 1.00 91.81 156 PRO A N 1
ATOM 1285 C CA . PRO A 1 156 ? 17.542 5.194 -20.779 1.00 91.81 156 PRO A CA 1
ATOM 1286 C C . PRO A 1 156 ? 18.336 5.816 -19.616 1.00 91.81 156 PRO A C 1
ATOM 1288 O O . PRO A 1 156 ? 19.366 6.428 -19.854 1.00 91.81 156 PRO A O 1
ATOM 1291 N N . ALA A 1 157 ? 17.850 5.724 -18.375 1.00 91.62 157 ALA A N 1
ATOM 1292 C CA . ALA A 1 157 ? 18.575 6.221 -17.204 1.00 91.62 157 ALA A CA 1
ATOM 1293 C C . ALA A 1 157 ? 19.704 5.253 -16.815 1.00 91.62 157 ALA A C 1
ATOM 1295 O O . ALA A 1 157 ? 19.442 4.056 -16.713 1.00 91.62 157 ALA A O 1
ATOM 1296 N N . ASP A 1 158 ? 20.901 5.755 -16.505 1.00 88.31 158 ASP A N 1
ATOM 1297 C CA . ASP A 1 158 ? 22.090 4.925 -16.231 1.00 88.31 158 ASP A CA 1
ATOM 1298 C C . ASP A 1 158 ? 21.917 3.982 -15.024 1.00 88.31 158 ASP A C 1
ATOM 1300 O O . ASP A 1 158 ? 22.362 2.834 -15.035 1.00 88.31 158 ASP A O 1
ATOM 1304 N N . GLU A 1 159 ? 21.156 4.404 -14.008 1.00 88.88 159 GLU A N 1
ATOM 1305 C CA . GLU A 1 159 ? 20.757 3.549 -12.877 1.00 88.88 159 GLU A CA 1
ATOM 1306 C C . GLU A 1 159 ? 19.883 2.349 -13.298 1.00 88.88 159 GLU A C 1
ATOM 1308 O O . GLU A 1 159 ? 19.704 1.382 -12.549 1.00 88.88 159 GLU A O 1
ATOM 1313 N N . CYS A 1 160 ? 19.280 2.407 -14.483 1.00 88.75 160 CYS A N 1
ATOM 1314 C CA . CYS A 1 160 ? 18.360 1.428 -15.049 1.00 88.75 160 CYS A CA 1
ATOM 1315 C C . CYS A 1 160 ? 18.981 0.720 -16.258 1.00 88.75 160 CYS A C 1
ATOM 1317 O O . CYS A 1 160 ? 18.447 0.796 -17.360 1.00 88.75 160 CYS A O 1
ATOM 1319 N N . GLY A 1 161 ? 20.074 -0.010 -16.021 1.00 83.81 161 GLY A N 1
ATOM 1320 C CA . GLY A 1 161 ? 20.753 -0.807 -17.045 1.00 83.81 161 GLY A CA 1
ATOM 1321 C C . GLY A 1 161 ? 19.879 -1.837 -17.787 1.00 83.81 161 GLY A C 1
ATOM 1322 O O . GLY A 1 161 ? 18.695 -2.041 -17.498 1.00 83.81 161 GLY A O 1
ATOM 1323 N N . ALA A 1 162 ? 20.503 -2.510 -18.758 1.00 85.56 162 ALA A N 1
ATOM 1324 C CA . ALA A 1 162 ? 19.851 -3.411 -19.710 1.00 85.56 162 ALA A CA 1
ATOM 1325 C C . ALA A 1 162 ? 18.867 -4.413 -19.064 1.00 85.56 162 ALA A C 1
ATOM 1327 O O . ALA A 1 162 ? 19.143 -5.024 -18.031 1.00 85.56 162 ALA A O 1
ATOM 1328 N N . GLY A 1 163 ? 17.704 -4.591 -19.702 1.00 87.38 163 GLY A N 1
ATOM 1329 C CA . GLY A 1 163 ? 16.607 -5.430 -19.204 1.00 87.38 163 GLY A CA 1
ATOM 1330 C C . GLY A 1 163 ? 15.600 -4.728 -18.276 1.00 87.38 163 GLY A C 1
ATOM 1331 O O . GLY A 1 163 ? 14.578 -5.327 -17.928 1.00 87.38 163 GLY A O 1
ATOM 1332 N N . VAL A 1 164 ? 15.811 -3.457 -17.902 1.00 93.38 164 VAL A N 1
ATOM 1333 C CA . VAL A 1 164 ? 14.783 -2.641 -17.224 1.00 93.38 164 VAL A CA 1
ATOM 1334 C C . VAL A 1 164 ? 13.803 -2.063 -18.254 1.00 93.38 164 VAL A C 1
ATOM 1336 O O . VAL A 1 164 ? 13.991 -0.976 -18.798 1.00 93.38 164 VAL A O 1
ATOM 1339 N N . PHE A 1 165 ? 12.718 -2.794 -18.516 1.00 94.12 165 PHE A N 1
ATOM 1340 C CA . PHE A 1 165 ? 11.660 -2.365 -19.438 1.00 94.12 165 PHE A CA 1
ATOM 1341 C C . PHE A 1 165 ? 10.703 -1.342 -18.820 1.00 94.12 165 PHE A C 1
ATOM 1343 O O . PHE A 1 165 ? 10.180 -1.537 -17.718 1.00 94.12 165 PHE A O 1
ATOM 1350 N N . MET A 1 166 ? 10.382 -0.295 -19.580 1.00 94.50 166 MET A N 1
ATOM 1351 C CA . MET A 1 166 ? 9.340 0.663 -19.220 1.00 94.50 166 MET A CA 1
ATOM 1352 C C . MET A 1 166 ? 7.944 0.034 -19.375 1.00 94.50 166 MET A C 1
ATOM 1354 O O . MET A 1 166 ? 7.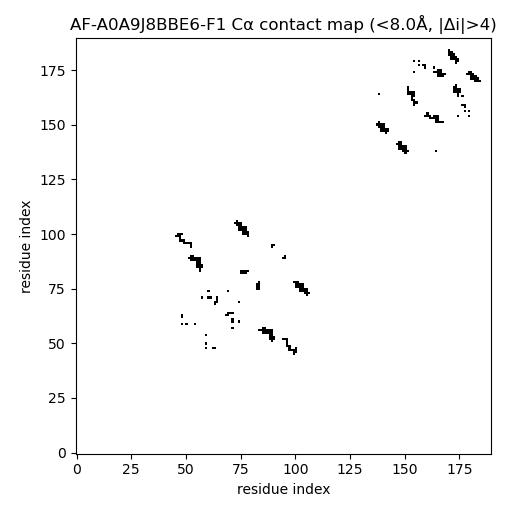665 -0.720 -20.311 1.00 94.50 166 MET A O 1
ATOM 1358 N N . ALA A 1 167 ? 7.035 0.354 -18.457 1.00 93.75 167 ALA A N 1
ATOM 1359 C CA . ALA A 1 167 ? 5.625 0.016 -18.568 1.00 93.75 167 ALA A CA 1
ATOM 1360 C C . ALA A 1 167 ? 4.956 0.921 -19.610 1.00 93.75 167 ALA A C 1
ATOM 1362 O O . ALA A 1 167 ? 4.971 2.142 -19.472 1.00 93.75 167 ALA A O 1
ATOM 1363 N N . SER A 1 168 ? 4.355 0.313 -20.631 1.00 92.00 168 SER A N 1
ATOM 1364 C CA . SER A 1 168 ? 3.521 1.009 -21.611 1.00 92.00 168 SER A CA 1
ATOM 1365 C C . SER A 1 168 ? 2.111 1.200 -21.038 1.00 92.00 168 SER A C 1
ATOM 1367 O O . SER A 1 168 ? 1.412 0.223 -20.756 1.00 92.00 168 SER A O 1
ATOM 1369 N N . HIS A 1 169 ? 1.732 2.458 -20.821 1.00 92.62 169 HIS A N 1
ATOM 1370 C CA . HIS A 1 169 ? 0.360 2.918 -20.607 1.00 92.62 169 HIS A CA 1
ATOM 1371 C C . HIS A 1 169 ? -0.148 3.591 -21.896 1.00 92.62 169 HIS A C 1
ATOM 1373 O O . HIS A 1 169 ? 0.620 3.777 -22.838 1.00 92.62 169 HIS A O 1
ATOM 1379 N N . PHE A 1 170 ? -1.435 3.953 -21.950 1.00 91.38 170 PHE A N 1
ATOM 1380 C CA . PHE A 1 170 ? -2.050 4.521 -23.162 1.00 91.38 170 PHE A CA 1
ATOM 1381 C C . PHE A 1 170 ? -1.422 5.868 -23.573 1.00 91.38 170 PHE A C 1
ATOM 1383 O O . PHE A 1 170 ? -1.223 6.131 -24.752 1.00 91.38 170 PHE A O 1
ATOM 1390 N N . ASP A 1 171 ? -1.087 6.688 -22.581 1.00 92.12 171 ASP A N 1
ATOM 1391 C CA . ASP A 1 171 ? -0.605 8.065 -22.693 1.00 92.12 171 ASP A CA 1
ATOM 1392 C C . ASP A 1 171 ? 0.912 8.198 -22.494 1.00 92.12 171 ASP A C 1
ATOM 1394 O O . ASP A 1 171 ? 1.517 9.190 -22.910 1.00 92.12 171 ASP A O 1
ATOM 1398 N N . ARG A 1 172 ? 1.533 7.212 -21.831 1.00 92.69 172 ARG A N 1
ATOM 1399 C CA . ARG A 1 172 ? 2.896 7.331 -21.300 1.00 92.69 172 ARG A CA 1
ATOM 1400 C C . ARG A 1 172 ? 3.664 6.015 -21.205 1.00 92.69 172 ARG A C 1
ATOM 1402 O O . ARG A 1 172 ? 3.092 4.951 -20.975 1.00 92.69 172 ARG A O 1
ATOM 1409 N N . HIS A 1 173 ? 4.988 6.102 -21.274 1.00 94.50 173 HIS A N 1
ATOM 1410 C CA . HIS A 1 173 ? 5.902 5.064 -20.803 1.00 94.50 173 HIS A CA 1
ATOM 1411 C C . HIS A 1 173 ? 6.442 5.425 -19.423 1.00 94.50 173 HIS A C 1
ATOM 1413 O O . HIS A 1 173 ? 6.958 6.521 -19.236 1.00 94.50 173 HIS A O 1
ATOM 1419 N N . TYR A 1 174 ? 6.349 4.494 -18.474 1.00 95.25 174 TYR A N 1
ATOM 1420 C CA . TYR A 1 174 ? 6.745 4.692 -17.078 1.00 95.25 174 TYR A CA 1
ATOM 1421 C C . TYR A 1 174 ? 7.780 3.652 -16.634 1.00 95.25 174 TYR A C 1
ATOM 1423 O O . TYR A 1 174 ? 7.529 2.448 -16.708 1.00 95.25 174 TYR A O 1
ATOM 1431 N N . CYS A 1 175 ? 8.939 4.085 -16.141 1.00 95.44 175 CYS A N 1
ATOM 1432 C CA . CYS A 1 175 ? 9.910 3.190 -15.521 1.00 95.44 175 CYS A CA 1
ATOM 1433 C C . CYS A 1 175 ? 9.538 2.924 -14.057 1.00 95.44 175 CYS A C 1
ATOM 1435 O O . CYS A 1 175 ? 9.583 3.818 -13.219 1.00 95.44 175 CYS A O 1
ATOM 1437 N N . GLY A 1 176 ? 9.254 1.664 -13.717 1.00 92.62 176 GLY A N 1
ATOM 1438 C CA . GLY A 1 176 ? 8.951 1.265 -12.338 1.00 92.62 176 GLY A CA 1
ATOM 1439 C C . GLY A 1 176 ? 10.153 1.214 -11.383 1.00 92.62 176 GLY A C 1
ATOM 1440 O O . GLY A 1 176 ? 9.956 0.829 -10.234 1.00 92.62 176 GLY A O 1
ATOM 1441 N N . LYS A 1 177 ? 11.374 1.534 -11.847 1.00 93.69 177 LYS A N 1
ATOM 1442 C CA . LYS A 1 177 ? 12.607 1.541 -11.036 1.00 93.69 177 LYS A CA 1
ATOM 1443 C C . LYS A 1 177 ? 13.039 2.964 -10.652 1.00 93.69 177 LYS A C 1
ATOM 1445 O O . LYS A 1 177 ? 13.164 3.234 -9.467 1.00 93.69 177 LYS A O 1
ATOM 1450 N N . CYS A 1 178 ? 13.209 3.862 -11.627 1.00 94.94 178 CYS A N 1
ATOM 1451 C CA . CYS A 1 178 ? 13.612 5.263 -11.409 1.00 94.94 178 CYS A CA 1
ATOM 1452 C C . CYS A 1 178 ? 12.466 6.286 -11.549 1.00 94.94 178 CYS A C 1
ATOM 1454 O O . CYS A 1 178 ? 12.710 7.487 -11.572 1.00 94.94 178 CYS A O 1
ATOM 1456 N N . CYS A 1 179 ? 11.216 5.837 -11.708 1.00 94.31 179 CYS A N 1
ATOM 1457 C CA . CYS A 1 179 ? 10.027 6.682 -11.910 1.00 94.31 179 CYS A CA 1
ATOM 1458 C C . CYS A 1 179 ? 10.019 7.573 -13.175 1.00 94.31 179 CYS A C 1
ATOM 1460 O O . CYS A 1 179 ? 9.053 8.312 -13.385 1.00 94.31 179 CYS A O 1
ATOM 1462 N N . LEU A 1 180 ? 11.031 7.475 -14.048 1.00 93.44 180 LEU A N 1
ATOM 1463 C CA . LEU A 1 180 ? 11.106 8.217 -15.310 1.00 93.44 180 LEU A CA 1
ATOM 1464 C C . LEU A 1 180 ? 9.852 7.996 -16.166 1.00 93.44 180 LEU A C 1
ATOM 1466 O O . LEU A 1 180 ? 9.442 6.855 -16.403 1.00 93.44 180 LEU A O 1
ATOM 1470 N N . THR A 1 181 ? 9.266 9.092 -16.647 1.00 94.19 181 THR A N 1
ATOM 1471 C CA . THR A 1 181 ? 8.019 9.088 -17.419 1.00 94.19 181 THR A CA 1
ATOM 1472 C C . THR A 1 181 ? 8.197 9.836 -18.737 1.00 94.19 181 THR A C 1
ATOM 1474 O O . THR A 1 181 ? 8.635 10.981 -18.737 1.00 94.19 181 THR A O 1
ATOM 1477 N N . TYR A 1 182 ? 7.809 9.210 -19.848 1.00 92.12 182 TYR A N 1
ATOM 1478 C CA . TYR A 1 182 ? 7.657 9.858 -21.153 1.00 92.12 182 TYR A CA 1
ATOM 1479 C C . TYR A 1 182 ? 6.182 9.875 -21.537 1.00 92.12 182 TYR A C 1
ATOM 1481 O O . TYR A 1 182 ? 5.588 8.805 -21.632 1.00 92.12 182 TYR A O 1
ATOM 1489 N N . CYS A 1 183 ? 5.607 11.047 -21.797 1.00 90.31 183 CYS A N 1
ATOM 1490 C CA . CYS A 1 183 ? 4.252 11.185 -22.339 1.00 90.31 183 CYS A CA 1
ATOM 1491 C C . CYS A 1 183 ? 4.317 11.368 -23.861 1.00 90.31 183 CYS A C 1
ATOM 1493 O O . CYS A 1 183 ? 5.219 12.044 -24.353 1.00 90.31 183 CYS A O 1
ATOM 1495 N N . PHE A 1 184 ? 3.387 10.764 -24.603 1.00 82.50 184 PHE A N 1
ATOM 1496 C CA . PHE A 1 184 ? 3.375 10.842 -26.072 1.00 82.50 184 PHE A CA 1
ATOM 1497 C C . PHE A 1 184 ? 2.554 12.00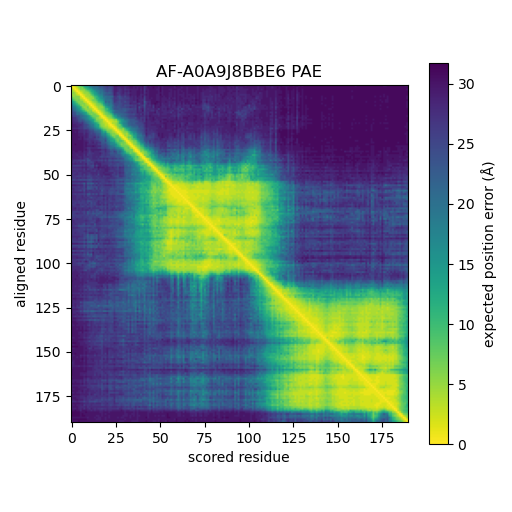6 -26.606 1.00 82.50 184 PHE A C 1
ATOM 1499 O O . PHE A 1 184 ? 3.010 12.739 -27.479 1.00 82.50 184 PHE A O 1
ATOM 1506 N N . ASN A 1 185 ? 1.361 12.185 -26.050 1.00 73.19 185 ASN A N 1
ATOM 1507 C CA . ASN A 1 185 ? 0.472 13.262 -26.434 1.00 73.19 185 ASN A CA 1
ATOM 1508 C C . ASN A 1 185 ? 0.705 14.404 -25.450 1.00 73.19 185 ASN A C 1
ATOM 1510 O O . ASN A 1 185 ? 0.247 14.345 -24.306 1.00 73.19 185 ASN A O 1
ATOM 1514 N N . LYS A 1 186 ? 1.423 15.440 -25.888 1.00 66.25 186 LYS A N 1
ATOM 1515 C CA . LYS A 1 186 ? 1.202 16.765 -25.309 1.00 66.25 186 LYS A CA 1
ATOM 1516 C C . LYS A 1 186 ? -0.234 17.160 -25.680 1.00 66.25 186 LYS A C 1
ATOM 1518 O O . LYS A 1 186 ? -0.604 16.930 -26.834 1.00 66.25 186 LYS A O 1
ATOM 1523 N N . PRO A 1 187 ? -1.054 17.695 -24.762 1.00 67.44 187 PRO A N 1
ATOM 1524 C CA . PRO A 1 187 ? -2.218 18.443 -25.208 1.00 6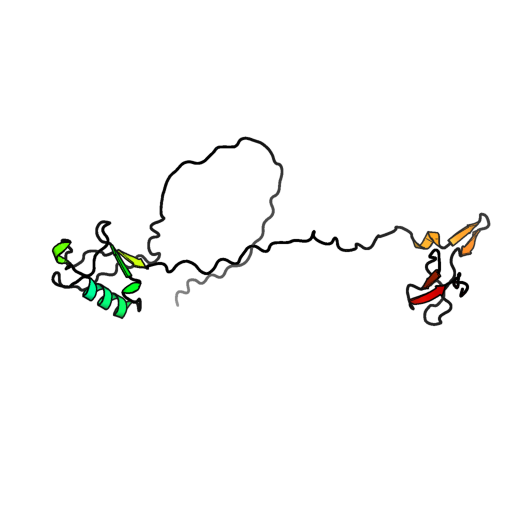7.44 187 PRO A CA 1
ATOM 1525 C C . PRO A 1 187 ? -1.710 19.577 -26.105 1.00 67.44 187 PRO A C 1
ATOM 1527 O O . PRO A 1 187 ? -0.717 20.224 -25.778 1.00 67.44 187 PRO A O 1
ATOM 1530 N N . GLU A 1 188 ? -2.347 19.772 -27.254 1.00 68.38 188 GLU A N 1
ATOM 1531 C CA . GLU A 1 188 ? -2.192 21.021 -27.993 1.00 68.38 188 GLU A CA 1
ATOM 1532 C C . GLU A 1 188 ? -2.803 22.115 -27.116 1.00 68.38 188 GLU A C 1
ATOM 1534 O O . GLU A 1 188 ? -3.988 22.034 -26.779 1.00 68.38 188 GLU A O 1
ATOM 1539 N N . ASP A 1 189 ? -1.986 23.079 -26.692 1.00 65.25 189 ASP A N 1
ATOM 1540 C CA . ASP A 1 189 ? -2.453 24.222 -25.913 1.00 65.25 189 ASP A CA 1
ATOM 1541 C C . ASP A 1 189 ? -3.453 25.018 -26.776 1.00 65.25 189 ASP A C 1
ATOM 1543 O O . ASP A 1 189 ? -3.090 25.560 -27.823 1.00 65.25 189 ASP A O 1
ATOM 1547 N N . LYS A 1 190 ? -4.724 25.019 -26.356 1.00 52.44 190 LYS A N 1
ATOM 1548 C CA . LYS A 1 190 ? -5.857 25.719 -26.983 1.00 52.44 190 LYS A CA 1
ATOM 1549 C C . LYS A 1 190 ? -6.306 26.897 -26.132 1.00 52.44 190 LYS A C 1
ATOM 1551 O O . LYS A 1 190 ? -6.360 26.711 -24.896 1.00 52.44 190 LYS A O 1
#

pLDDT: mean 72.54, std 22.86, range [25.64, 96.06]

Sequence (190 aa):
SSSGSLTALKSTLYRLKDPFRFPPSKSWWWIEHKHADFRENPNGENHHPRGEPSDTIENVKAKIQDKEGIPPDQQRLIFAGKQLEDGRTLSDYNIQKESTLHLVLRLRGGAKKRKKKSYTTPKKNKHKRKKVKLAVLKYYKVDENGKIHRLRRECPADECGAGVFMASHFDRHYCGKCCLTYCFNKPEDK

Secondary structure (DSSP, 8-state):
-----------------------------------------TT---------TT-BHHHHHHHHHHHH---TTTEEEEETTEEP-TTSBSGGGT--TTPPPEEEE--PPP--PPPPPP--SPPPPPP-----TTGGGGGEEE-TTS-EEE-SPBP-STTS-TT-BPEE-SSEEE-TTT--EEES-PPP--

Organism: NCBI:txid630221

InterPro domains:
  IPR000626 Ubiquitin-like domain [PF00240] (43-108)
  IPR000626 Ubiquitin-like domain [PS50053] (52-110)
  IPR000626 Ubiquitin-like domain [SM00213] (36-106)
  IPR002906 Small ribosomal subunit protein eS31 [PF01599] (136-183)
  IPR002906 Small ribosomal subunit protein eS31 [SM01402] (136-181)
  IPR011332 Zinc-binding ribosomal protein [SSF57829] (134-188)
  IPR019954 Ubiquitin conserved site [PS00299] (61-86)
  IPR019956 Ubiquitin domain [PR00348] (45-65)
  IPR019956 Ubiquitin domain [PR00348] (66-86)
  IPR019956 Ubiquitin domain [PR00348] (87-108)
  IPR029071 Ubiquitin-like domain superfamily [SSF54236] (42-127)
  IPR038582 Small ribosomal subunit protein eS31 eukaryotic superfamily [G3DSA:6.20.50.150] (114-190)
  IPR050158 Ubiquitin and ubiquitin-like [PTHR10666] (52-118)

Foldseek 3Di:
DDDDDDDDDDDDDDDDDDDDDDDDDDDDDDDDDDDPPPPPDVVPDQDQQPDDQQDFPQVSLVSVCVVPVDHSVFWWKADPNDTHDRPDGSVVVVNDRPDGIDIDTPPDDDDDPPDDDDDPDDDDDDDDDDDDPPPLPVQWDQDPVRDIDGNFDFDPDPVRDDPQGFDDDPQWTAGPPPRDIDGDDDDPDD

Nearest PDB structures (foldseek):
  7r4x-assembly1_f  TM=9.600E-01  e=9.718E-10  Homo sapiens
  6njd-assembly1_A  TM=9.775E-01  e=1.116E-08  Homo sapiens
  6kbe-assembly1_G  TM=9.582E-01  e=1.443E-08  Homo sapiens
  7syx-assembly1_g  TM=8.610E-01  e=3.745E-09  Oryctolagus cuniculus
  8cx9-assembly4_H  TM=9.510E-01  e=2.956E-07  Homo sapiens

Radius of gyration: 41.17 Å; Cα contacts (8 Å, |Δi|>4): 160; chains: 1; bounding box: 62×60×110 Å

Solvent-accessible surface area (backbone atoms only — not comparable to full-atom values): 13331 Å² total; per-residue (Å²): 138,82,89,87,80,91,84,86,86,88,84,81,89,83,90,89,86,86,85,87,85,85,88,88,87,82,90,80,80,90,79,89,78,95,75,79,80,80,73,71,64,95,78,73,76,80,64,64,73,95,59,60,50,81,38,36,43,49,59,53,38,50,62,45,22,77,71,71,72,48,58,60,91,36,60,39,46,31,47,99,91,41,73,70,56,62,93,42,40,31,51,83,71,72,44,54,84,84,50,75,58,47,80,43,74,60,76,72,79,75,76,85,72,80,77,81,84,80,78,94,67,82,84,80,81,78,91,72,88,83,84,67,82,73,62,70,60,77,40,51,46,73,47,97,87,70,49,78,43,72,73,51,60,64,41,90,50,84,96,37,53,94,89,39,56,30,46,80,53,99,59,33,38,35,26,88,84,81,65,52,70,48,69,75,73,72,79,78,91,124